Protein AF-A0A544QSZ2-F1 (afdb_monomer_lite)

Radius of gyration: 23.82 Å; chains: 1; bounding box: 54×51×73 Å

Secondary structure (DSSP, 8-state):
--------PPP-----TTSPEEEEE-TTS-EEEEEEHHHHHHHT-EEEEEEEEEEEEETTEEEEEEEEEPTTSSSTT-EEESEEEE-BTT--HHHHHHHHIIIII-S---GGGEEEEEEEEEEEEETTEEEEEEEEEEEE---TT------SSEEEEEEEEHHHHHHHHTTSSSEEEEEEEEE-TT----S--TT-EEEEEGGGBPP--HHHHHHHHT--HHHHHHHHHHHHHHHHHHTTS---EEEEEETTEEEEEEE--HHHHT-TT--HHHHHHHHHHHHHTSS--TT-EEEEEEPPPHHHHHHHHHHT--EEEEEE---SSHHHHHHHHHHHHHHHHHT-EEEE-TTHHHHHHHHHHHHHHHT-

Organism: NCBI:txid2743610

Sequence (368 aa):
MSIENIDKSAYIDTSDTDDEILDVYNSDGEKTGVCTRGEIHRNGYYHKVVHCWFENTHEDKKYYYFQQRAMYKSYPGQYGVMVGGHIDSGEEEYTALIREISEEAGITASDEKIDFIGQIVENIVEDTFIDNEICRVYRYTPDFDEKFNPNKEVARIVRIEEKEYKKCIFGVSETAVGEVISVSNQDHMETKAPGDKIEIRKDDFCEYDLKYIKFVTGMDDDEFFMWEALAEAKKAYDKEETPIGAVIVKDGEIIGRGHNLTEFFQDSTAHSEILAIKDAGNTLGGWRLFGCTLYVTMEPCIMCCGAIVNSRIRNIVIGAKRVKNAKIEKQSDFKKEFFTDSKVEYKYGVLEEECAGILTDFFGRLRK

pLDDT: mean 91.18, std 12.55, range [25.94, 98.94]

InterPro domains:
  IPR000086 NUDIX hydrolase domain [PF00293] (47-156)
  IPR000086 NUDIX hydrolase domain [PS51462] (45-185)
  IPR002125 Cytidine and deoxycytidylate deaminase domain [PF00383] (219-319)
  IPR002125 Cytidine and deoxycytidylate deaminase domain [PS51747] (220-351)
  IPR015797 NUDIX hydrolase-like domain superfamily [SSF55811] (20-167)
  IPR016193 Cytidine deaminase-like [SSF53927] (219-367)
  IPR020084 NUDIX hydrolase, conserved site [PS00893] (85-106)
  IPR028883 tRNA-specific adenosine deaminase [MF_00972] (226-367)

Foldseek 3Di:
DDPPDPPDQDDDDCPPPPFFKFFFADPVRHTRGIYGPVVCFQVVTETEKEFEWEWEADPNFIKTKWFQFDQPDPLHRATEGQFMGGAGDVHDRVNRVQVRCCAAFVDRADPVQKDFLAWDWDWDDDDRTTDTYGYRYMYGYDDPLDQTAYHNGGQFMKMFTPVQVLCQLLVLDQWTKIFTQDGHPNHPPDPDHGGDIDIAGNVSHDDDDVVVVCSRVVPDLLLSQLSNQSSLLSVCLVVLHQRKWKFKDAPSDTQFIATACCVVVVNPQRHRLSRRLVSSCVSVVHLAPPRMEMEMLEDDAPSSLVSCLVSNAAEYEYAAYDDDDPVSVVRVVVSVVSSVVSNHHYHYHRNNVSSVVSSCVSVVVVVD

Structure (mmCIF, N/CA/C/O backbone):
data_AF-A0A544QSZ2-F1
#
_entry.id   AF-A0A544QSZ2-F1
#
loop_
_atom_site.group_PDB
_atom_site.id
_atom_site.type_symbol
_atom_site.label_atom_id
_atom_site.label_alt_id
_atom_site.label_comp_id
_atom_site.label_asym_id
_atom_site.label_entity_id
_atom_site.label_seq_id
_atom_site.pdbx_PDB_ins_code
_atom_site.Cartn_x
_atom_site.Cartn_y
_atom_site.Cartn_z
_atom_site.occupancy
_atom_site.B_iso_or_equiv
_atom_site.auth_seq_id
_atom_site.auth_comp_id
_atom_site.auth_asym_id
_atom_site.auth_atom_id
_atom_site.pdbx_PDB_model_num
ATOM 1 N N . MET A 1 1 ? -17.509 -14.505 -12.577 1.00 30.45 1 MET A N 1
ATOM 2 C CA . MET A 1 1 ? -17.597 -15.613 -13.551 1.00 30.45 1 MET A CA 1
ATOM 3 C C . MET A 1 1 ? -16.234 -16.263 -13.561 1.00 30.45 1 MET A C 1
ATOM 5 O O . MET A 1 1 ? -15.255 -15.541 -13.668 1.00 30.45 1 MET A O 1
ATOM 9 N N . SER A 1 2 ? -16.168 -17.564 -13.308 1.00 25.94 2 SER A N 1
ATOM 10 C CA . SER A 1 2 ? -14.924 -18.331 -13.305 1.00 25.94 2 SER A CA 1
ATOM 11 C C . SER A 1 2 ? -14.292 -18.276 -14.693 1.00 25.94 2 SER A C 1
ATOM 13 O O . SER A 1 2 ? -14.937 -18.659 -15.668 1.00 25.94 2 SER A O 1
ATOM 15 N N . ILE A 1 3 ? -13.060 -17.774 -14.772 1.00 31.92 3 ILE A N 1
ATOM 16 C CA . ILE A 1 3 ? -12.219 -17.861 -15.965 1.00 31.92 3 ILE A CA 1
ATOM 17 C C . ILE A 1 3 ? -11.799 -19.331 -16.058 1.00 31.92 3 ILE A C 1
ATOM 19 O O . ILE A 1 3 ? -10.810 -19.755 -15.471 1.00 31.92 3 ILE A O 1
ATOM 23 N N . GLU A 1 4 ? -12.647 -20.151 -16.677 1.00 35.28 4 GLU A N 1
ATOM 24 C CA . GLU A 1 4 ? -12.287 -21.516 -17.041 1.00 35.28 4 GLU A CA 1
ATOM 25 C C . GLU A 1 4 ? -11.195 -21.458 -18.112 1.00 35.28 4 GLU A C 1
ATOM 27 O O . GLU A 1 4 ? -11.409 -20.907 -19.190 1.00 35.28 4 GLU A O 1
ATOM 32 N N . ASN A 1 5 ? -10.034 -22.021 -17.762 1.00 38.78 5 ASN A N 1
ATOM 33 C CA . ASN A 1 5 ? -8.988 -22.583 -18.616 1.00 38.78 5 ASN A CA 1
ATOM 34 C C . ASN A 1 5 ? -9.286 -22.526 -20.122 1.00 38.78 5 ASN A C 1
ATOM 36 O O . ASN A 1 5 ? -9.803 -23.485 -20.700 1.00 38.78 5 ASN A O 1
ATOM 40 N N . ILE A 1 6 ? -8.888 -21.436 -20.775 1.00 39.31 6 ILE A N 1
ATOM 41 C CA . ILE A 1 6 ? -8.609 -21.488 -22.206 1.00 39.31 6 ILE A CA 1
ATOM 42 C C . ILE A 1 6 ? -7.102 -21.668 -22.327 1.00 39.31 6 ILE A C 1
ATOM 44 O O . ILE A 1 6 ? -6.349 -20.698 -22.320 1.00 39.31 6 ILE A O 1
ATOM 48 N N . ASP A 1 7 ? -6.680 -22.927 -22.419 1.00 43.25 7 ASP A N 1
ATOM 49 C CA . ASP A 1 7 ? -5.348 -23.305 -22.884 1.00 43.25 7 ASP A CA 1
ATOM 50 C C . ASP A 1 7 ? -5.252 -22.914 -24.367 1.00 43.25 7 ASP A C 1
ATOM 52 O O . ASP A 1 7 ? -5.581 -23.680 -25.278 1.00 43.25 7 ASP A O 1
ATOM 56 N N . LYS A 1 8 ? -4.967 -21.631 -24.617 1.00 49.62 8 LYS A N 1
ATOM 57 C CA . LYS A 1 8 ? -4.772 -21.114 -25.965 1.00 49.62 8 LYS A CA 1
ATOM 58 C C . LYS A 1 8 ? -3.338 -21.447 -26.367 1.00 49.62 8 LYS A C 1
ATOM 60 O O . LYS A 1 8 ? -2.416 -20.712 -26.030 1.00 49.62 8 LYS A O 1
ATOM 65 N N . SER A 1 9 ? -3.146 -22.529 -27.113 1.00 47.41 9 SER A N 1
ATOM 66 C CA . SER A 1 9 ? -1.872 -22.769 -27.794 1.00 47.41 9 SER A CA 1
ATOM 67 C C . SER A 1 9 ? -1.561 -21.576 -28.708 1.00 47.41 9 SER A C 1
ATOM 69 O O . SER A 1 9 ? -2.348 -21.294 -29.618 1.00 47.41 9 SER A O 1
ATOM 71 N N . ALA A 1 10 ? -0.457 -20.870 -28.461 1.00 49.34 10 ALA A N 1
ATOM 72 C CA . ALA A 1 10 ? -0.045 -19.741 -29.286 1.00 49.34 10 ALA A CA 1
ATOM 73 C C . ALA A 1 10 ? 0.347 -20.219 -30.694 1.00 49.34 10 ALA A C 1
ATOM 75 O O . ALA A 1 10 ? 1.054 -21.215 -30.864 1.00 49.34 10 ALA A O 1
ATOM 76 N N . TYR A 1 11 ? -0.159 -19.522 -31.706 1.00 52.97 11 TYR A N 1
ATOM 77 C CA . TYR A 1 11 ? 0.201 -19.719 -33.105 1.00 52.97 11 TYR A CA 1
ATOM 78 C C . TYR A 1 11 ? 1.489 -18.938 -33.400 1.00 52.97 11 TYR A C 1
ATOM 80 O O . TYR A 1 11 ? 1.663 -17.838 -32.891 1.00 52.97 11 TYR A O 1
ATOM 88 N N . ILE A 1 12 ? 2.387 -19.503 -34.211 1.00 54.25 12 ILE A N 1
ATOM 89 C CA . ILE A 1 12 ? 3.608 -18.816 -34.651 1.00 54.25 12 ILE A CA 1
ATOM 90 C C . ILE A 1 12 ? 3.211 -17.852 -35.773 1.00 54.25 12 ILE A C 1
ATOM 92 O O . ILE A 1 12 ? 3.151 -18.254 -36.938 1.00 54.25 12 ILE A O 1
ATOM 96 N N . ASP A 1 13 ? 2.923 -16.601 -35.431 1.00 53.75 13 ASP A N 1
ATOM 97 C CA . ASP A 1 13 ? 2.866 -15.501 -36.391 1.00 53.75 13 ASP A CA 1
ATOM 98 C C . ASP A 1 13 ? 4.028 -14.542 -36.103 1.00 53.75 13 ASP A C 1
ATOM 100 O O . ASP A 1 13 ? 4.235 -14.083 -34.984 1.00 53.75 13 ASP A O 1
ATOM 104 N N . THR A 1 14 ? 4.852 -14.315 -37.121 1.00 56.75 14 THR A N 1
ATOM 105 C CA . THR A 1 14 ? 6.006 -13.403 -37.097 1.00 56.75 14 THR A CA 1
ATOM 106 C C . THR A 1 14 ? 5.942 -12.466 -38.305 1.00 56.75 14 THR A C 1
ATOM 108 O O . THR A 1 14 ? 6.971 -12.121 -38.889 1.00 56.75 14 THR A O 1
ATOM 111 N N . SER A 1 15 ? 4.731 -12.185 -38.799 1.00 50.38 15 SER A N 1
ATOM 112 C CA . SER A 1 15 ? 4.520 -11.479 -40.067 1.00 50.38 15 SER A CA 1
ATOM 113 C C . SER A 1 15 ? 4.784 -9.973 -39.999 1.00 50.38 15 SER A C 1
ATOM 115 O O . SER A 1 15 ? 4.971 -9.367 -41.056 1.00 50.38 15 SER A O 1
ATOM 117 N N . ASP A 1 16 ? 4.877 -9.397 -38.796 1.00 53.03 16 ASP A N 1
ATOM 118 C CA . ASP A 1 16 ? 5.308 -8.017 -38.563 1.00 53.03 16 ASP A CA 1
ATOM 119 C C . ASP A 1 16 ? 6.763 -8.008 -38.063 1.00 53.03 16 ASP A C 1
ATOM 121 O O . ASP A 1 16 ? 7.065 -8.502 -36.980 1.00 53.03 16 ASP A O 1
ATOM 125 N N . THR A 1 17 ? 7.699 -7.540 -38.894 1.00 52.62 17 THR A N 1
ATOM 126 C CA . THR A 1 17 ? 9.149 -7.715 -38.663 1.00 52.62 17 THR A CA 1
ATOM 127 C C . THR A 1 17 ? 9.779 -6.663 -37.749 1.00 52.62 17 THR A C 1
ATOM 129 O O . THR A 1 17 ? 10.964 -6.784 -37.447 1.00 52.62 17 THR A O 1
ATOM 132 N N . ASP A 1 18 ? 9.009 -5.648 -37.344 1.00 59.44 18 ASP A N 1
ATOM 133 C CA . ASP A 1 18 ? 9.458 -4.543 -36.483 1.00 59.44 18 ASP A CA 1
ATOM 134 C C . ASP A 1 18 ? 8.863 -4.610 -35.056 1.00 59.44 18 ASP A C 1
ATOM 136 O O . ASP A 1 18 ? 9.142 -3.724 -34.249 1.00 59.44 18 ASP A O 1
ATOM 140 N N . ASP A 1 19 ? 8.054 -5.633 -34.737 1.00 75.31 19 ASP A N 1
ATOM 141 C CA . ASP A 1 19 ? 7.472 -5.840 -33.400 1.00 75.31 19 ASP A CA 1
ATOM 142 C C . ASP A 1 19 ? 8.299 -6.841 -32.573 1.00 75.31 19 ASP A C 1
ATOM 144 O O . ASP A 1 19 ? 8.909 -7.771 -33.111 1.00 75.31 19 ASP A O 1
ATOM 148 N N . GLU A 1 20 ? 8.318 -6.651 -31.254 1.00 84.06 20 GLU A N 1
ATOM 149 C CA . GLU A 1 20 ? 9.025 -7.526 -30.310 1.00 84.06 20 GLU A CA 1
ATOM 150 C C . GLU A 1 20 ? 8.458 -8.954 -30.390 1.00 84.06 20 GLU A C 1
ATOM 152 O O . GLU A 1 20 ? 7.239 -9.156 -30.385 1.00 84.06 20 GLU A O 1
ATOM 157 N N . ILE A 1 21 ? 9.334 -9.961 -30.450 1.00 91.50 21 ILE A N 1
ATOM 158 C CA . ILE A 1 21 ? 8.935 -11.375 -30.425 1.00 91.50 21 ILE A CA 1
ATOM 159 C C . ILE A 1 21 ? 9.161 -11.900 -29.014 1.00 91.50 21 ILE A C 1
ATOM 161 O O . ILE A 1 21 ? 10.303 -11.987 -28.566 1.00 91.50 21 ILE A O 1
ATOM 165 N N . LEU A 1 22 ? 8.089 -12.315 -28.345 1.00 92.81 22 LEU A N 1
ATOM 166 C CA . LEU A 1 22 ? 8.127 -12.726 -26.944 1.00 92.81 22 LEU A CA 1
ATOM 167 C C . LEU A 1 22 ? 7.741 -14.198 -26.780 1.00 92.81 22 LEU A C 1
ATOM 169 O O . LEU A 1 22 ? 6.997 -14.777 -27.580 1.00 92.81 22 LEU A O 1
ATOM 173 N N . ASP A 1 23 ? 8.227 -14.796 -25.696 1.00 93.62 23 ASP A N 1
ATOM 174 C CA . ASP A 1 23 ? 7.827 -16.135 -25.276 1.00 93.62 23 ASP A CA 1
ATOM 175 C C . ASP A 1 23 ? 6.417 -16.126 -24.671 1.00 93.62 23 ASP A C 1
ATOM 177 O O . ASP A 1 23 ? 6.091 -15.288 -23.829 1.00 93.62 23 ASP A O 1
ATOM 181 N N . VAL A 1 24 ? 5.602 -17.111 -25.058 1.00 93.25 24 VAL A N 1
ATOM 182 C CA . VAL A 1 24 ? 4.259 -17.328 -24.506 1.00 93.25 24 VAL A CA 1
ATOM 183 C C . VAL A 1 24 ? 4.273 -18.481 -23.513 1.00 93.25 24 VAL A C 1
ATOM 185 O O . VAL A 1 24 ? 4.894 -19.519 -23.759 1.00 93.25 24 VAL A O 1
ATOM 188 N N . TYR A 1 25 ? 3.549 -18.307 -22.411 1.00 91.75 25 TYR A N 1
ATOM 189 C CA . TYR A 1 25 ? 3.464 -19.239 -21.296 1.00 91.75 25 TYR A CA 1
ATOM 190 C C . TYR A 1 25 ? 2.020 -19.698 -21.052 1.00 91.75 25 TYR A C 1
ATOM 192 O O . TYR A 1 25 ? 1.057 -19.053 -21.473 1.00 91.75 25 TYR A O 1
ATOM 200 N N . ASN A 1 26 ? 1.856 -20.832 -20.374 1.00 85.12 26 ASN A N 1
ATOM 201 C CA . ASN A 1 26 ? 0.577 -21.237 -19.786 1.00 85.12 26 ASN A CA 1
ATOM 202 C C . ASN A 1 26 ? 0.456 -20.753 -18.327 1.00 85.12 26 ASN A C 1
ATOM 204 O O . ASN A 1 26 ? 1.377 -20.155 -17.768 1.00 85.12 26 ASN A O 1
ATOM 208 N N . SER A 1 27 ? -0.681 -21.047 -17.692 1.00 77.25 27 SER A N 1
ATOM 209 C CA . SER A 1 27 ? -0.944 -20.714 -16.284 1.00 77.25 27 SER A CA 1
ATOM 210 C C . SER A 1 27 ? -0.000 -21.398 -15.289 1.00 77.25 27 SER A C 1
ATOM 212 O O . SER A 1 27 ? 0.139 -20.923 -14.165 1.00 77.25 27 SER A O 1
ATOM 214 N N . ASP A 1 28 ? 0.646 -22.494 -15.693 1.00 79.44 28 ASP A N 1
ATOM 215 C CA . ASP A 1 28 ? 1.625 -23.223 -14.880 1.00 79.44 28 ASP A CA 1
ATOM 216 C C . ASP A 1 28 ? 3.052 -22.654 -15.038 1.00 79.44 28 ASP A C 1
ATOM 218 O O . ASP A 1 28 ? 3.991 -23.116 -14.387 1.00 79.44 28 ASP A O 1
ATOM 222 N N . GLY A 1 29 ? 3.225 -21.616 -15.869 1.00 80.62 29 GLY A N 1
ATOM 223 C CA . GLY A 1 29 ? 4.506 -20.956 -16.126 1.00 80.62 29 GLY A CA 1
ATOM 224 C C . GLY A 1 29 ? 5.408 -21.701 -17.113 1.00 80.62 29 GLY A C 1
ATOM 225 O O . GLY A 1 29 ? 6.595 -21.388 -17.217 1.00 80.62 29 GLY A O 1
ATOM 226 N N . GLU A 1 30 ? 4.872 -22.677 -17.844 1.00 87.56 30 GLU A N 1
ATOM 227 C CA . GLU A 1 30 ? 5.598 -23.419 -18.872 1.00 87.56 30 GLU A CA 1
ATOM 228 C C . GLU A 1 30 ? 5.488 -22.709 -20.222 1.00 87.56 30 GLU A C 1
ATOM 230 O O . GLU A 1 30 ? 4.412 -22.256 -20.614 1.00 87.56 30 GLU A O 1
ATOM 235 N N . LYS A 1 31 ? 6.602 -22.629 -20.957 1.00 91.25 31 LYS A N 1
ATOM 236 C CA . LYS A 1 31 ? 6.627 -22.040 -22.299 1.00 91.25 31 LYS A CA 1
ATOM 237 C C . LYS A 1 31 ? 5.829 -22.909 -23.275 1.00 91.25 31 LYS A C 1
ATOM 239 O O . LYS A 1 31 ? 6.143 -24.086 -23.454 1.00 91.25 31 LYS A O 1
ATOM 244 N N . THR A 1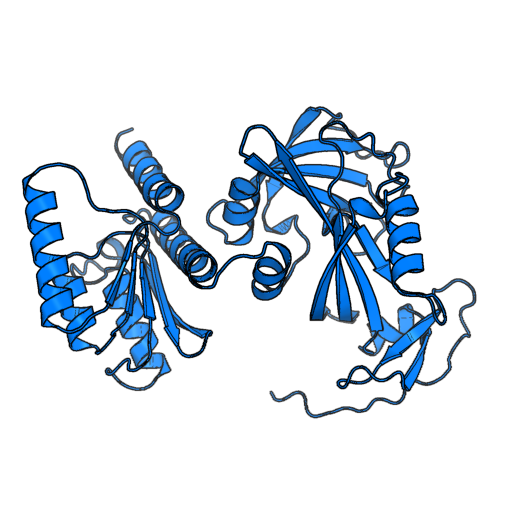 32 ? 4.853 -22.315 -23.953 1.00 92.19 32 THR A N 1
ATOM 245 C CA . THR A 1 32 ? 3.977 -22.983 -24.930 1.00 92.19 32 THR A CA 1
ATOM 246 C C . THR A 1 32 ? 4.201 -22.521 -26.367 1.00 92.19 32 THR A C 1
ATOM 248 O O . THR A 1 32 ? 3.805 -23.226 -27.295 1.00 92.19 32 THR A O 1
ATOM 251 N N . GLY A 1 33 ? 4.863 -21.380 -26.580 1.00 91.81 33 GLY A N 1
ATOM 252 C CA . GLY A 1 33 ? 5.125 -20.856 -27.919 1.00 91.81 33 GLY A CA 1
ATOM 253 C C . GLY A 1 33 ? 5.872 -19.525 -27.921 1.00 91.81 33 GLY A C 1
ATOM 254 O O . GLY A 1 33 ? 6.495 -19.153 -26.927 1.00 91.81 33 GLY A O 1
ATOM 255 N N . VAL A 1 34 ? 5.808 -18.836 -29.060 1.00 92.56 34 VAL A N 1
ATOM 256 C CA . VAL A 1 34 ? 6.319 -17.474 -29.278 1.00 92.56 34 VAL A CA 1
ATOM 257 C C . VAL A 1 34 ? 5.327 -16.714 -30.155 1.00 92.56 34 VAL A C 1
ATOM 259 O O . VAL A 1 34 ? 4.672 -17.335 -30.995 1.00 92.56 34 VAL A O 1
ATOM 262 N N . CYS A 1 35 ? 5.205 -15.405 -29.963 1.00 89.31 35 CYS A N 1
ATOM 263 C CA . CYS A 1 35 ? 4.282 -14.550 -30.713 1.00 89.31 35 CYS A CA 1
ATOM 264 C C . CYS A 1 35 ? 4.808 -13.108 -30.734 1.00 89.31 35 CYS A C 1
ATOM 266 O O . CYS A 1 35 ? 5.655 -12.751 -29.911 1.00 89.31 35 CYS A O 1
ATOM 268 N N . THR A 1 36 ? 4.287 -12.271 -31.630 1.00 91.31 36 THR A N 1
ATOM 269 C CA . THR A 1 36 ? 4.529 -10.823 -31.547 1.00 91.31 36 THR A CA 1
ATOM 270 C C . THR A 1 36 ? 3.867 -10.231 -30.298 1.00 91.31 36 THR A C 1
ATOM 272 O O . THR A 1 36 ? 2.809 -10.698 -29.853 1.00 91.31 36 THR A O 1
ATOM 275 N N . ARG A 1 37 ? 4.460 -9.180 -29.727 1.00 88.94 37 ARG A N 1
ATOM 276 C CA . ARG A 1 37 ? 3.896 -8.443 -28.588 1.00 88.94 37 ARG A CA 1
ATOM 277 C C . ARG A 1 37 ? 2.465 -7.976 -28.868 1.00 88.94 37 ARG A C 1
ATOM 279 O O . ARG A 1 37 ? 1.576 -8.170 -28.036 1.00 88.94 37 ARG A O 1
ATOM 286 N N . GLY A 1 38 ? 2.206 -7.420 -30.052 1.00 87.56 38 GLY A N 1
ATOM 287 C CA . GLY A 1 38 ? 0.872 -6.963 -30.436 1.00 87.56 38 GLY A CA 1
ATOM 288 C C . GLY A 1 38 ? -0.188 -8.072 -30.424 1.00 87.56 38 GLY A C 1
ATOM 289 O O . GLY A 1 38 ? -1.355 -7.818 -30.111 1.00 87.56 38 GLY A O 1
ATOM 290 N N . GLU A 1 39 ? 0.183 -9.312 -30.740 1.00 88.62 39 GLU A N 1
ATOM 291 C CA . GLU A 1 39 ? -0.723 -10.462 -30.671 1.00 88.62 39 GLU A CA 1
ATOM 292 C C . GLU A 1 39 ? -0.909 -10.997 -29.258 1.00 88.62 39 GLU A C 1
ATOM 294 O O . GLU A 1 39 ? -2.019 -11.426 -28.925 1.00 88.62 39 GLU A O 1
ATOM 299 N N . ILE A 1 40 ? 0.135 -10.952 -28.429 1.00 89.88 40 ILE A N 1
ATOM 300 C CA . ILE A 1 40 ? 0.066 -11.318 -27.012 1.00 89.88 40 ILE A CA 1
ATOM 301 C C . ILE A 1 40 ? -0.976 -10.467 -26.307 1.00 89.88 40 ILE A C 1
ATOM 303 O O . ILE A 1 40 ? -1.919 -11.019 -25.737 1.00 89.88 40 ILE A O 1
ATOM 307 N N . HIS A 1 41 ? -0.875 -9.143 -26.437 1.00 88.62 41 HIS A N 1
ATOM 308 C CA . HIS A 1 41 ? -1.798 -8.218 -25.782 1.00 88.62 41 HIS A CA 1
ATOM 309 C C . HIS A 1 41 ? -3.211 -8.268 -26.371 1.00 88.62 41 HIS A C 1
ATOM 311 O O . HIS A 1 41 ? -4.196 -8.110 -25.653 1.00 88.62 41 HIS A O 1
ATOM 317 N N . ARG A 1 42 ? -3.351 -8.562 -27.669 1.00 88.62 42 ARG A N 1
ATOM 318 C CA . ARG A 1 42 ? -4.668 -8.731 -28.311 1.00 88.62 42 ARG A CA 1
ATOM 319 C C . ARG A 1 42 ? -5.388 -10.003 -27.861 1.00 88.62 42 ARG A C 1
ATOM 321 O O . ARG A 1 42 ? -6.616 -10.025 -27.784 1.00 88.62 42 ARG A O 1
ATOM 328 N N . ASN A 1 43 ? -4.644 -11.083 -27.628 1.00 88.25 43 ASN A N 1
ATOM 329 C CA . ASN A 1 43 ? -5.210 -12.391 -27.296 1.00 88.25 43 ASN A CA 1
ATOM 330 C C . ASN A 1 43 ? -5.173 -12.715 -25.797 1.00 88.25 43 ASN A C 1
ATOM 332 O O . ASN A 1 43 ? -5.816 -13.692 -25.387 1.00 88.25 43 ASN A O 1
ATOM 336 N N . GLY A 1 44 ? -4.463 -11.917 -25.000 1.00 88.75 44 GLY A N 1
ATOM 337 C CA . GLY A 1 44 ? -4.253 -12.133 -23.573 1.00 88.75 44 GLY A CA 1
ATOM 338 C C . GLY A 1 44 ? -3.387 -13.353 -23.293 1.00 88.75 44 GLY A C 1
ATOM 339 O O . GLY A 1 44 ? -3.743 -14.185 -22.458 1.00 88.75 44 GLY A O 1
ATOM 340 N N . TYR A 1 45 ? -2.301 -13.526 -24.040 1.00 91.44 45 TYR A N 1
ATOM 341 C CA . TYR A 1 45 ? -1.351 -14.599 -23.765 1.00 91.44 45 TYR A CA 1
ATOM 342 C C . TYR A 1 45 ? -0.472 -14.249 -22.565 1.00 91.44 45 TYR A C 1
ATOM 344 O O . TYR A 1 45 ? -0.058 -13.102 -22.409 1.00 91.44 45 TYR A O 1
ATOM 352 N N . TYR A 1 46 ? -0.183 -15.241 -21.719 1.00 92.81 46 TYR A N 1
ATOM 353 C CA . TYR A 1 46 ? 0.771 -15.035 -20.637 1.00 92.81 46 TYR A CA 1
ATOM 354 C C . TYR A 1 46 ? 2.165 -14.855 -21.218 1.00 92.81 46 TYR A C 1
ATOM 356 O O . TYR A 1 46 ? 2.609 -15.659 -22.039 1.00 92.81 46 TYR A O 1
ATOM 364 N N . HIS A 1 47 ? 2.856 -13.823 -20.765 1.00 93.44 47 HIS A N 1
ATOM 365 C CA . HIS A 1 47 ? 4.215 -13.504 -21.177 1.00 93.44 47 HIS A CA 1
ATOM 366 C C . HIS A 1 47 ? 5.002 -12.986 -19.973 1.00 93.44 47 HIS A C 1
ATOM 368 O O . HIS A 1 47 ? 4.420 -12.587 -18.964 1.00 93.44 47 HIS A O 1
ATOM 374 N N . LYS A 1 48 ? 6.333 -13.071 -20.030 1.00 94.06 48 LYS A N 1
ATOM 375 C CA . LYS A 1 48 ? 7.190 -12.625 -18.927 1.00 94.06 48 LYS A CA 1
ATOM 376 C C . LYS A 1 48 ? 7.691 -11.211 -19.160 1.00 94.06 48 LYS A C 1
ATOM 378 O O . LYS A 1 48 ? 8.100 -10.864 -20.266 1.00 94.06 48 LYS A O 1
ATOM 383 N N . VAL A 1 49 ? 7.751 -10.468 -18.065 1.00 94.56 49 VAL A N 1
ATOM 384 C CA . VAL A 1 49 ? 8.332 -9.127 -18.002 1.00 94.56 49 VAL A CA 1
ATOM 385 C C . VAL A 1 49 ? 9.279 -9.030 -16.815 1.00 94.56 49 VAL A C 1
ATOM 387 O O . VAL A 1 49 ? 9.159 -9.788 -15.845 1.00 94.56 49 VAL A O 1
ATOM 390 N N . VAL A 1 50 ? 10.217 -8.094 -16.877 1.00 96.81 50 VAL A N 1
ATOM 391 C CA . VAL A 1 50 ? 11.051 -7.698 -15.741 1.00 96.81 50 VAL A CA 1
ATOM 392 C C . VAL A 1 50 ? 10.547 -6.375 -15.189 1.00 96.81 50 VAL A C 1
ATOM 394 O O . VAL A 1 50 ? 10.427 -5.401 -15.921 1.00 96.81 50 VAL A O 1
ATOM 397 N N . HIS A 1 51 ? 10.282 -6.329 -13.886 1.00 97.00 51 HIS A N 1
ATOM 398 C CA . HIS A 1 51 ? 9.995 -5.091 -13.160 1.00 97.00 51 HIS A CA 1
ATOM 399 C C . HIS A 1 51 ? 11.131 -4.833 -12.178 1.00 97.00 51 HIS A C 1
ATOM 401 O O . HIS A 1 51 ? 11.382 -5.670 -11.313 1.00 97.00 51 HIS A O 1
ATOM 407 N N . CYS A 1 52 ? 11.795 -3.681 -12.259 1.00 97.94 52 CYS A N 1
ATOM 408 C CA . CYS A 1 52 ? 12.822 -3.292 -11.295 1.00 97.94 52 CYS A CA 1
ATOM 409 C C . CYS A 1 52 ? 12.395 -2.047 -10.518 1.00 97.94 52 CYS A C 1
ATOM 411 O O . CYS A 1 52 ? 12.344 -0.934 -11.048 1.00 97.94 52 CYS A O 1
ATOM 413 N N . TRP A 1 53 ? 12.101 -2.240 -9.234 1.00 97.81 53 TRP A N 1
ATOM 414 C CA . TRP A 1 53 ? 11.791 -1.159 -8.307 1.00 97.81 53 TRP A CA 1
ATOM 415 C C . TRP A 1 53 ? 13.070 -0.533 -7.782 1.00 97.81 53 TRP A C 1
ATOM 417 O O . TRP A 1 53 ? 13.927 -1.212 -7.221 1.00 97.81 53 TRP A O 1
ATOM 427 N N . PHE A 1 54 ? 13.195 0.778 -7.940 1.00 98.12 54 PHE A N 1
ATOM 428 C CA . PHE A 1 54 ? 14.342 1.502 -7.416 1.00 98.12 54 PHE A CA 1
ATOM 429 C C . PHE A 1 54 ? 13.961 2.071 -6.055 1.00 98.12 54 PHE A C 1
ATOM 431 O O . PHE A 1 54 ? 12.960 2.785 -5.932 1.00 98.12 54 PHE A O 1
ATOM 438 N N . GLU A 1 55 ? 14.759 1.770 -5.035 1.00 97.44 55 GLU A N 1
ATOM 439 C CA . GLU A 1 55 ? 14.567 2.311 -3.693 1.00 97.44 55 GLU A CA 1
ATOM 440 C C . GLU A 1 55 ? 15.888 2.717 -3.052 1.00 97.44 55 GLU A C 1
ATOM 442 O O . GLU A 1 55 ? 16.936 2.136 -3.309 1.00 97.44 55 GLU A O 1
ATOM 447 N N . ASN A 1 56 ? 15.847 3.730 -2.198 1.00 97.00 56 ASN A N 1
ATOM 448 C CA . ASN A 1 56 ? 17.009 4.138 -1.420 1.00 97.00 56 ASN A CA 1
ATOM 449 C C . ASN A 1 56 ? 16.560 4.654 -0.050 1.00 97.00 56 ASN A C 1
ATOM 451 O O . ASN A 1 56 ? 15.484 5.245 0.072 1.00 97.00 56 ASN A O 1
ATOM 455 N N . THR A 1 57 ? 17.397 4.454 0.968 1.00 97.19 57 THR A N 1
ATOM 456 C CA . THR A 1 57 ? 17.208 5.054 2.292 1.00 97.19 57 THR A CA 1
ATOM 457 C C . THR A 1 57 ? 18.226 6.164 2.510 1.00 97.19 57 THR A C 1
ATOM 459 O O . THR A 1 57 ? 19.434 5.926 2.481 1.00 97.19 57 THR A O 1
ATOM 462 N N . HIS A 1 58 ? 17.735 7.365 2.799 1.00 96.50 58 HIS A N 1
ATOM 463 C CA . HIS A 1 58 ? 18.552 8.544 3.060 1.00 96.50 58 HIS A CA 1
ATOM 464 C C . HIS A 1 58 ? 17.974 9.339 4.227 1.00 96.50 58 HIS A C 1
ATOM 466 O O . HIS A 1 58 ? 16.773 9.596 4.256 1.00 96.50 58 HIS A O 1
ATOM 472 N N . GLU A 1 59 ? 18.824 9.715 5.188 1.00 94.81 59 GLU A N 1
ATOM 473 C CA . GLU A 1 59 ? 18.416 10.435 6.409 1.00 94.81 59 GLU A CA 1
ATOM 474 C C . GLU A 1 59 ? 17.216 9.774 7.122 1.00 94.81 59 GLU A C 1
ATOM 476 O O . GLU A 1 59 ? 16.226 10.427 7.444 1.00 94.81 59 GLU A O 1
ATOM 481 N N . ASP A 1 60 ? 17.293 8.452 7.322 1.00 94.25 60 ASP A N 1
ATOM 482 C CA . ASP A 1 60 ? 16.258 7.615 7.960 1.00 94.25 60 ASP A CA 1
ATOM 483 C C . ASP A 1 60 ? 14.896 7.587 7.239 1.00 94.25 60 ASP A C 1
ATOM 485 O O . ASP A 1 60 ? 13.898 7.117 7.789 1.00 94.25 60 ASP A O 1
ATOM 489 N N . LYS A 1 61 ? 14.844 8.043 5.982 1.00 96.06 61 LYS A N 1
ATOM 490 C CA . LYS A 1 61 ? 13.652 7.996 5.131 1.00 96.06 61 LYS A CA 1
ATOM 491 C C . LYS A 1 61 ? 13.864 7.084 3.939 1.00 96.06 61 LYS A C 1
ATOM 493 O O . LYS A 1 61 ? 14.888 7.168 3.263 1.00 96.06 61 LYS A O 1
ATOM 498 N N . LYS A 1 62 ? 12.863 6.253 3.658 1.00 97.19 62 LYS A N 1
ATOM 499 C CA . LYS A 1 62 ? 12.826 5.403 2.470 1.00 97.19 62 LYS A CA 1
ATOM 500 C C . LYS A 1 62 ? 12.170 6.145 1.308 1.00 97.19 62 LYS A C 1
ATOM 502 O O . LYS A 1 62 ? 11.139 6.797 1.484 1.00 97.19 62 LYS A O 1
ATOM 507 N N . TYR A 1 63 ? 12.749 6.012 0.123 1.00 98.12 63 TYR A N 1
ATOM 508 C CA . TYR A 1 63 ? 12.255 6.610 -1.108 1.00 98.12 63 TYR A CA 1
ATOM 509 C C . TYR A 1 63 ? 12.087 5.555 -2.194 1.00 98.12 63 TYR A C 1
ATOM 511 O O . TYR A 1 63 ? 12.920 4.659 -2.311 1.00 98.12 63 TYR A O 1
ATOM 519 N N . TYR A 1 64 ? 11.054 5.724 -3.015 1.00 98.19 64 TYR A N 1
ATOM 520 C CA . TYR A 1 64 ? 10.850 4.987 -4.259 1.00 98.19 64 TYR A CA 1
ATOM 521 C C . TYR A 1 64 ? 11.043 5.918 -5.451 1.00 98.19 64 TYR A C 1
ATOM 523 O O . TYR A 1 64 ? 10.720 7.109 -5.376 1.00 98.19 64 TYR A O 1
ATOM 531 N N . TYR A 1 65 ? 11.563 5.374 -6.546 1.00 98.44 65 TYR A N 1
ATOM 532 C CA . TYR A 1 65 ? 11.697 6.093 -7.806 1.00 98.44 65 TYR A CA 1
ATOM 533 C C . TYR A 1 65 ? 10.662 5.579 -8.801 1.00 98.44 65 TYR A C 1
ATOM 535 O O . TYR A 1 65 ? 10.376 4.384 -8.854 1.00 98.44 65 TYR A O 1
ATOM 543 N N . PHE A 1 66 ? 10.120 6.496 -9.592 1.00 98.00 66 PHE A N 1
ATOM 544 C CA . PHE A 1 66 ? 9.117 6.208 -10.607 1.00 98.00 66 PHE A CA 1
ATOM 545 C C . PHE A 1 66 ? 9.514 6.892 -11.908 1.00 98.00 66 PHE A C 1
ATOM 547 O O . PHE A 1 66 ? 9.990 8.035 -11.896 1.00 98.00 66 PHE A O 1
ATOM 554 N N . GLN A 1 67 ? 9.273 6.217 -13.026 1.00 96.44 67 GLN A N 1
ATOM 555 C CA . GLN A 1 67 ? 9.344 6.845 -14.339 1.00 96.44 67 GLN A CA 1
ATOM 556 C C . GLN A 1 67 ? 7.986 7.458 -14.681 1.00 96.44 67 GLN A C 1
ATOM 558 O O . GLN A 1 67 ? 6.948 6.862 -14.407 1.00 96.44 67 GLN A O 1
ATOM 563 N N . GLN A 1 68 ? 7.987 8.629 -15.305 1.00 95.38 68 GLN A N 1
ATOM 564 C CA . GLN A 1 68 ? 6.846 9.147 -16.042 1.00 95.38 68 GLN A CA 1
ATOM 565 C C . GLN A 1 68 ? 6.972 8.697 -17.494 1.00 95.38 68 GLN A C 1
ATOM 567 O O . GLN A 1 68 ? 7.965 9.017 -18.151 1.00 95.38 68 GLN A O 1
ATOM 572 N N . ARG A 1 69 ? 5.964 7.999 -18.007 1.00 93.12 69 ARG A N 1
ATOM 573 C CA . ARG A 1 69 ? 5.959 7.478 -19.377 1.00 93.12 69 ARG A CA 1
ATOM 574 C C . ARG A 1 69 ? 5.809 8.611 -20.390 1.00 93.12 69 ARG A C 1
ATOM 576 O O . ARG A 1 69 ? 5.023 9.537 -20.179 1.00 93.12 69 ARG A O 1
ATOM 583 N N . ALA A 1 70 ? 6.528 8.533 -21.506 1.00 91.25 70 ALA A N 1
ATOM 584 C CA . ALA A 1 70 ? 6.394 9.486 -22.604 1.00 91.25 70 ALA A CA 1
ATOM 585 C C . ALA A 1 70 ? 4.982 9.461 -23.215 1.00 91.25 70 ALA A C 1
ATOM 587 O O . ALA A 1 70 ? 4.307 8.430 -23.243 1.00 91.25 70 ALA A O 1
ATOM 588 N N . MET A 1 71 ? 4.542 10.592 -23.771 1.00 89.12 71 MET A N 1
ATOM 589 C CA . MET A 1 71 ? 3.157 10.779 -24.242 1.00 89.12 71 MET A CA 1
ATOM 590 C C . MET A 1 71 ? 2.736 9.889 -25.424 1.00 89.12 71 MET A C 1
ATOM 592 O O . MET A 1 71 ? 1.553 9.829 -25.748 1.00 89.12 71 MET A O 1
ATOM 596 N N . TYR A 1 72 ? 3.683 9.235 -26.095 1.00 84.69 72 TYR A N 1
ATOM 597 C CA . TYR A 1 72 ? 3.417 8.331 -27.218 1.00 84.69 72 TYR A CA 1
ATOM 598 C C . TYR A 1 72 ? 3.444 6.844 -26.824 1.00 84.69 72 TYR A C 1
ATOM 600 O O . TYR A 1 72 ? 3.146 5.998 -27.667 1.00 84.69 72 TYR A O 1
ATOM 608 N N . LYS A 1 73 ? 3.822 6.510 -25.581 1.00 84.31 73 LYS A N 1
ATOM 609 C CA . LYS A 1 73 ? 3.783 5.135 -25.057 1.00 84.31 73 LYS A CA 1
ATOM 610 C C . LYS A 1 73 ? 2.353 4.781 -24.620 1.00 84.31 73 LYS A C 1
ATOM 612 O O . LYS A 1 73 ? 1.488 5.650 -24.500 1.00 84.31 73 LYS A O 1
ATOM 617 N N . SER A 1 74 ? 2.110 3.494 -24.357 1.00 79.94 74 SER A N 1
ATOM 618 C CA . SER A 1 74 ? 0.936 3.067 -23.582 1.00 79.94 74 SER A CA 1
ATOM 619 C C . SER A 1 74 ? 0.920 3.784 -22.231 1.00 79.94 74 SER A C 1
ATOM 621 O O . SER A 1 74 ? 1.991 4.092 -21.707 1.00 79.94 74 SER A O 1
ATOM 623 N N . TYR A 1 75 ? -0.264 4.050 -21.673 1.00 85.38 75 TYR A N 1
ATOM 624 C CA . TYR A 1 75 ? -0.415 4.802 -20.417 1.00 85.38 75 TYR A CA 1
ATOM 625 C C . TYR A 1 75 ? 0.329 6.158 -20.437 1.00 85.38 75 TYR A C 1
ATOM 627 O O . TYR A 1 75 ? 1.216 6.412 -19.616 1.00 85.38 75 TYR A O 1
ATOM 635 N N . PRO A 1 76 ? 0.033 7.027 -21.423 1.00 90.31 76 PRO A N 1
ATOM 636 C CA . PRO A 1 76 ? 0.830 8.217 -21.698 1.00 90.31 76 PRO A CA 1
ATOM 637 C C . PRO A 1 76 ? 0.820 9.191 -20.517 1.00 90.31 76 PRO A C 1
ATOM 639 O O . PRO A 1 76 ? -0.239 9.603 -20.044 1.00 90.31 76 PRO A O 1
ATOM 642 N N . GLY A 1 77 ? 2.008 9.588 -20.056 1.00 92.25 77 GLY A N 1
ATOM 643 C CA . GLY A 1 77 ? 2.177 10.536 -18.955 1.00 92.25 77 GLY A CA 1
ATOM 644 C C . GLY A 1 77 ? 1.968 9.957 -17.553 1.00 92.25 77 GLY A C 1
ATOM 645 O O . GLY A 1 77 ? 2.199 10.695 -16.591 1.00 92.25 77 GLY A O 1
ATOM 646 N N . GLN A 1 78 ? 1.576 8.682 -17.426 1.00 94.69 78 GLN A N 1
ATOM 647 C CA . GLN A 1 78 ? 1.420 8.027 -16.127 1.00 94.69 78 GLN A CA 1
ATOM 648 C C . GLN A 1 78 ? 2.768 7.660 -15.496 1.00 94.69 78 GLN A C 1
ATOM 650 O O . GLN A 1 78 ? 3.780 7.496 -16.184 1.00 94.69 78 GLN A O 1
ATOM 655 N N . TYR A 1 79 ? 2.769 7.535 -14.172 1.00 96.12 79 TYR A N 1
ATOM 656 C CA . TYR A 1 79 ? 3.914 7.152 -13.359 1.00 96.12 79 TYR A CA 1
ATOM 657 C C . TYR A 1 79 ? 3.892 5.653 -13.060 1.00 96.12 79 TYR A C 1
ATOM 659 O O . TYR A 1 79 ? 2.981 5.159 -12.400 1.00 96.12 79 TYR A O 1
ATOM 667 N N . GLY A 1 80 ? 4.912 4.936 -13.524 1.00 94.62 80 GLY A N 1
ATOM 668 C CA . GLY A 1 80 ? 5.044 3.488 -13.359 1.00 94.62 80 GLY A CA 1
ATOM 669 C C . GLY A 1 80 ? 6.281 3.079 -12.564 1.00 94.62 80 GLY A C 1
ATOM 670 O O . GLY A 1 80 ? 7.065 3.925 -12.119 1.00 94.62 80 GLY A O 1
ATOM 671 N N . VAL A 1 81 ? 6.459 1.761 -12.410 1.00 94.94 81 VAL A N 1
ATOM 672 C CA . VAL A 1 81 ? 7.699 1.163 -11.894 1.00 94.94 81 VAL A CA 1
ATOM 673 C C . VAL A 1 81 ? 8.905 1.733 -12.634 1.00 94.94 81 VAL A C 1
ATOM 675 O O . VAL A 1 81 ? 8.840 1.927 -13.844 1.00 94.94 81 VAL A O 1
ATOM 678 N N . MET A 1 82 ? 9.991 2.015 -11.907 1.00 96.56 82 MET A N 1
ATOM 679 C CA . MET A 1 82 ? 11.154 2.709 -12.465 1.00 96.56 82 MET A CA 1
ATOM 680 C C . MET A 1 82 ? 11.663 2.064 -13.755 1.00 96.56 82 MET A C 1
ATOM 682 O O . MET A 1 82 ? 11.928 2.785 -14.709 1.00 96.56 82 MET A O 1
ATOM 686 N N . VAL A 1 83 ? 11.746 0.733 -13.789 1.00 96.50 83 VAL A N 1
ATOM 687 C CA . VAL A 1 83 ? 12.095 -0.016 -14.997 1.00 96.50 83 VAL A CA 1
ATOM 688 C C . VAL A 1 83 ? 11.095 -1.144 -15.212 1.00 96.50 83 VAL A C 1
ATOM 690 O O . VAL A 1 83 ? 10.855 -1.927 -14.286 1.00 96.50 83 VAL A O 1
ATOM 693 N N . GLY A 1 84 ? 10.527 -1.230 -16.413 1.00 93.81 84 GLY A N 1
ATOM 694 C CA . GLY A 1 84 ? 9.581 -2.275 -16.792 1.00 93.81 84 GLY A CA 1
ATOM 695 C C . GLY A 1 84 ? 9.679 -2.614 -18.274 1.00 93.81 84 GLY A C 1
ATOM 696 O O . GLY A 1 84 ? 9.404 -1.757 -19.106 1.00 93.81 84 GLY A O 1
ATOM 697 N N . GLY A 1 85 ? 10.010 -3.863 -18.600 1.00 91.56 85 GLY A N 1
ATOM 698 C CA . GLY A 1 85 ? 10.178 -4.276 -19.993 1.00 91.56 85 GLY A CA 1
ATOM 699 C C . GLY A 1 85 ? 9.967 -5.763 -20.232 1.00 91.56 85 GLY A C 1
ATOM 700 O O . GLY A 1 85 ? 9.995 -6.579 -19.303 1.00 91.56 85 GLY A O 1
ATOM 701 N N . HIS A 1 86 ? 9.722 -6.114 -21.492 1.00 91.81 86 HIS A N 1
ATOM 702 C CA . HIS A 1 86 ? 9.532 -7.501 -21.895 1.00 91.81 86 HIS A CA 1
ATOM 703 C C . HIS A 1 86 ? 10.863 -8.254 -21.946 1.00 91.81 86 HIS A C 1
ATOM 705 O O . HIS A 1 86 ? 11.939 -7.676 -22.101 1.00 91.81 86 HIS A O 1
ATOM 711 N N . ILE A 1 87 ? 10.766 -9.576 -21.826 1.00 94.00 87 ILE A N 1
ATOM 712 C CA . ILE A 1 87 ? 11.889 -10.485 -22.052 1.00 94.00 87 ILE A CA 1
ATOM 713 C C . ILE A 1 87 ? 11.745 -11.041 -23.466 1.00 94.00 87 ILE A C 1
ATOM 715 O O . ILE A 1 87 ? 10.784 -11.772 -23.743 1.00 94.00 87 ILE A O 1
ATOM 719 N N . ASP A 1 88 ? 12.688 -10.706 -24.346 1.00 93.31 88 ASP A N 1
ATOM 720 C CA . ASP A 1 88 ? 12.655 -11.165 -25.732 1.00 93.31 88 ASP A CA 1
ATOM 721 C C . ASP A 1 88 ? 12.733 -12.696 -25.808 1.00 93.31 88 ASP A C 1
ATOM 723 O O . ASP A 1 88 ? 13.321 -13.377 -24.960 1.00 93.31 88 ASP A O 1
ATOM 727 N N . SER A 1 89 ? 12.156 -13.275 -26.860 1.00 93.19 89 SER A N 1
ATOM 728 C CA . SER A 1 89 ? 12.202 -14.720 -27.083 1.00 93.19 89 SER A CA 1
ATOM 729 C C . SER A 1 89 ? 13.649 -15.223 -27.157 1.00 93.19 89 SER A C 1
ATOM 731 O O . SER A 1 89 ? 14.364 -14.980 -28.132 1.00 93.19 89 SER A O 1
ATOM 733 N N . GLY A 1 90 ? 14.048 -16.030 -26.171 1.00 90.56 90 GLY A N 1
ATOM 734 C CA . GLY A 1 90 ? 15.402 -16.579 -26.055 1.00 90.56 90 GLY A CA 1
ATOM 735 C C . GLY A 1 90 ? 16.402 -15.678 -25.322 1.00 90.56 90 GLY A C 1
ATOM 736 O O . GLY A 1 90 ? 17.571 -16.054 -25.224 1.00 90.56 90 GLY A O 1
ATOM 737 N N . GLU A 1 91 ? 15.965 -14.529 -24.806 1.00 94.25 91 GLU A N 1
ATOM 738 C CA . GLU A 1 91 ? 16.738 -13.682 -23.899 1.00 94.25 91 GLU A CA 1
ATOM 739 C C . GLU A 1 91 ? 16.694 -14.236 -22.463 1.00 94.25 91 GLU A C 1
ATOM 741 O O . GLU A 1 91 ? 15.674 -14.739 -21.990 1.00 94.25 91 GLU A O 1
ATOM 746 N N . GLU A 1 92 ? 17.821 -14.156 -21.755 1.00 94.62 92 GLU A N 1
ATOM 747 C CA . GLU A 1 92 ? 17.892 -14.520 -20.337 1.00 94.62 92 GLU A CA 1
ATOM 748 C C . GLU A 1 92 ? 17.301 -13.405 -19.461 1.00 94.62 92 GLU A C 1
ATOM 750 O O . GLU A 1 92 ? 17.592 -12.228 -19.671 1.00 94.62 92 GLU A O 1
ATOM 755 N N . GLU A 1 93 ? 16.541 -13.766 -18.417 1.00 94.56 93 GLU A N 1
ATOM 756 C CA . GLU A 1 93 ? 15.780 -12.802 -17.594 1.00 94.56 93 GLU A CA 1
ATOM 757 C C . GLU A 1 93 ? 16.662 -11.677 -17.021 1.00 94.56 93 GLU A C 1
ATOM 759 O O . GLU A 1 93 ? 16.298 -10.503 -17.050 1.00 94.56 93 GLU A O 1
ATOM 764 N N . TYR A 1 94 ? 17.855 -12.021 -16.525 1.00 95.44 94 TYR A N 1
ATOM 765 C CA . TYR A 1 94 ? 18.781 -11.034 -15.964 1.00 95.44 94 TYR A CA 1
ATOM 766 C C . TYR A 1 94 ? 19.422 -10.147 -17.042 1.00 95.44 94 TYR A C 1
ATOM 768 O O . TYR A 1 94 ? 19.746 -8.992 -16.785 1.00 95.44 94 TYR A O 1
ATOM 776 N N . THR A 1 95 ? 19.597 -10.661 -18.261 1.00 96.19 95 THR A N 1
ATOM 777 C CA . THR A 1 95 ? 20.095 -9.861 -19.387 1.00 96.19 95 THR A CA 1
ATOM 778 C C . THR A 1 95 ? 19.063 -8.817 -19.801 1.00 96.19 95 THR A C 1
ATOM 780 O O . THR A 1 95 ? 19.438 -7.651 -19.929 1.00 96.19 95 THR A O 1
ATOM 783 N N . ALA A 1 96 ? 17.786 -9.206 -19.888 1.00 96.62 96 ALA A N 1
ATOM 784 C CA . ALA A 1 96 ? 16.680 -8.279 -20.122 1.00 96.62 96 ALA A CA 1
ATOM 785 C C . ALA A 1 96 ? 16.646 -7.185 -19.045 1.00 96.62 96 ALA A C 1
ATOM 787 O O . ALA A 1 96 ? 16.653 -6.002 -19.363 1.00 96.62 96 ALA A O 1
ATOM 788 N N . LEU A 1 97 ? 16.734 -7.561 -17.762 1.00 97.62 97 LEU A N 1
ATOM 789 C CA . LEU A 1 97 ? 16.777 -6.609 -16.646 1.00 97.62 97 LEU A CA 1
ATOM 790 C C . LEU A 1 97 ? 17.872 -5.542 -16.811 1.00 97.62 97 LEU A C 1
ATOM 792 O O . LEU A 1 97 ? 17.601 -4.352 -16.664 1.00 97.62 97 LEU A O 1
ATOM 796 N N . ILE A 1 98 ? 19.113 -5.951 -17.090 1.00 97.69 98 ILE A N 1
ATOM 797 C CA . ILE A 1 98 ? 20.237 -5.013 -17.222 1.00 97.69 98 ILE A CA 1
ATOM 798 C C . ILE A 1 98 ? 20.078 -4.122 -18.462 1.00 97.69 98 ILE A C 1
ATOM 800 O O . ILE A 1 98 ? 20.394 -2.931 -18.394 1.00 97.69 98 ILE A O 1
ATOM 804 N N . ARG A 1 99 ? 19.568 -4.675 -19.572 1.00 96.00 99 ARG A N 1
ATOM 805 C CA . ARG A 1 99 ? 19.248 -3.919 -20.790 1.00 96.00 99 ARG A CA 1
ATOM 806 C C . ARG A 1 99 ? 18.207 -2.837 -20.498 1.00 96.00 99 ARG A C 1
ATOM 808 O O . ARG A 1 99 ? 18.491 -1.666 -20.736 1.00 96.00 99 ARG A O 1
ATOM 815 N N . GLU A 1 100 ? 17.085 -3.205 -19.888 1.00 96.81 100 GLU A N 1
ATOM 816 C CA . GLU A 1 100 ? 15.993 -2.283 -19.552 1.00 96.81 100 GLU A CA 1
ATOM 817 C C . GLU A 1 100 ? 16.439 -1.192 -18.565 1.00 96.81 100 GLU A C 1
ATOM 819 O O . GLU A 1 100 ? 16.124 -0.016 -18.744 1.00 96.81 100 GLU A O 1
ATOM 824 N N . ILE A 1 101 ? 17.268 -1.522 -17.561 1.00 97.31 101 ILE A N 1
ATOM 825 C CA . ILE A 1 101 ? 17.842 -0.501 -16.665 1.00 97.31 101 ILE A CA 1
ATOM 826 C C . ILE A 1 101 ? 18.730 0.478 -17.446 1.00 97.31 101 ILE A C 1
ATOM 828 O O . ILE A 1 101 ? 18.656 1.694 -17.238 1.00 97.31 101 ILE A O 1
ATOM 832 N N . SER A 1 102 ? 19.567 -0.032 -18.349 1.00 96.38 102 SER A N 1
ATOM 833 C CA . SER A 1 102 ? 20.428 0.812 -19.177 1.00 96.38 102 SER A CA 1
ATOM 834 C C . SER A 1 102 ? 19.628 1.702 -20.128 1.00 96.38 102 SER A C 1
ATOM 836 O O . SER A 1 102 ? 20.053 2.825 -20.395 1.00 96.38 102 SER A O 1
ATOM 838 N N . GLU A 1 103 ? 18.508 1.220 -20.658 1.00 93.38 103 GLU A N 1
ATOM 839 C CA . GLU A 1 103 ? 17.686 1.941 -21.628 1.00 93.38 103 GLU A CA 1
ATOM 840 C C . GLU A 1 103 ? 16.774 2.968 -20.947 1.00 93.38 103 GLU A C 1
ATOM 842 O O . GLU A 1 103 ? 16.826 4.151 -21.290 1.00 93.38 103 GLU A O 1
ATOM 847 N N . GLU A 1 104 ? 15.980 2.555 -19.960 1.00 95.19 104 GLU A N 1
ATOM 848 C CA . GLU A 1 104 ? 14.964 3.411 -19.337 1.00 95.19 104 GLU A CA 1
ATOM 849 C C . GLU A 1 104 ? 15.555 4.360 -18.287 1.00 95.19 104 GLU A C 1
ATOM 851 O O . GLU A 1 104 ? 15.230 5.548 -18.269 1.00 95.19 104 GLU A O 1
ATOM 856 N N . ALA A 1 105 ? 16.461 3.877 -17.430 1.00 95.75 105 ALA A N 1
ATOM 857 C CA . ALA A 1 105 ? 17.076 4.703 -16.387 1.00 95.75 105 ALA A CA 1
ATOM 858 C C . ALA A 1 105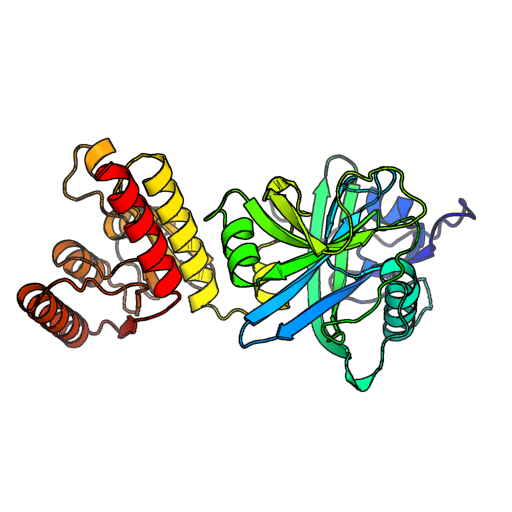 ? 18.369 5.395 -16.861 1.00 95.75 105 ALA A C 1
ATOM 860 O O . ALA A 1 105 ? 18.784 6.407 -16.283 1.00 95.75 105 ALA A O 1
ATOM 861 N N . GLY A 1 106 ? 19.003 4.885 -17.922 1.00 95.62 106 GLY A N 1
ATOM 862 C CA . GLY A 1 106 ? 20.208 5.483 -18.495 1.00 95.62 106 GLY A CA 1
ATOM 863 C C . GLY A 1 106 ? 21.450 5.334 -17.624 1.00 95.62 106 GLY A C 1
ATOM 864 O O . GLY A 1 106 ? 22.299 6.227 -17.625 1.00 95.62 106 GLY A O 1
ATOM 865 N N . ILE A 1 107 ? 21.533 4.252 -16.847 1.00 95.81 107 ILE A N 1
ATOM 866 C CA . ILE A 1 107 ? 22.643 3.971 -15.928 1.00 95.81 107 ILE A CA 1
ATOM 867 C C . ILE A 1 107 ? 23.227 2.581 -16.177 1.00 95.81 107 ILE A C 1
ATOM 869 O O . ILE A 1 107 ? 22.567 1.689 -16.701 1.00 95.81 107 ILE A O 1
ATOM 873 N N . THR A 1 108 ? 24.466 2.371 -15.740 1.00 95.31 108 THR A N 1
ATOM 874 C CA . THR A 1 108 ? 25.035 1.026 -15.618 1.00 95.31 108 THR A CA 1
ATOM 875 C C . THR A 1 108 ? 24.811 0.543 -14.193 1.00 95.31 108 THR A C 1
ATOM 877 O O . THR A 1 108 ? 25.459 1.035 -13.270 1.00 95.31 108 THR A O 1
ATOM 880 N N . ALA A 1 109 ? 23.876 -0.386 -14.011 1.00 92.62 109 ALA A N 1
ATOM 881 C CA . ALA A 1 109 ? 23.601 -0.948 -12.698 1.00 92.62 109 ALA A CA 1
ATOM 882 C C . ALA A 1 109 ? 24.732 -1.869 -12.234 1.00 92.62 109 ALA A C 1
ATOM 884 O O . ALA A 1 109 ? 25.325 -2.601 -13.027 1.00 92.62 109 ALA A O 1
ATOM 885 N N . SER A 1 110 ? 25.004 -1.828 -10.933 1.00 92.81 110 SER A N 1
ATOM 886 C CA . SER A 1 110 ? 25.946 -2.736 -10.289 1.00 92.81 110 SER A CA 1
ATOM 887 C C . SER A 1 110 ? 25.221 -3.969 -9.762 1.00 92.81 110 SER A C 1
ATOM 889 O O . SER A 1 110 ? 24.222 -3.828 -9.054 1.00 92.81 110 SER A O 1
ATOM 891 N N . ASP A 1 111 ? 25.732 -5.161 -10.073 1.00 92.69 111 ASP A N 1
ATOM 892 C CA . ASP A 1 111 ? 25.095 -6.435 -9.714 1.00 92.69 111 ASP A CA 1
ATOM 893 C C . ASP A 1 111 ? 24.883 -6.574 -8.198 1.00 92.69 111 ASP A C 1
ATOM 895 O O . ASP A 1 111 ? 23.858 -7.078 -7.751 1.00 92.69 111 ASP A O 1
ATOM 899 N N . GLU A 1 112 ? 25.809 -6.075 -7.374 1.00 95.62 112 GLU A N 1
ATOM 900 C CA . GLU A 1 112 ? 25.707 -6.150 -5.910 1.00 95.62 112 GLU A CA 1
ATOM 901 C C . GLU A 1 112 ? 24.614 -5.262 -5.300 1.00 95.62 112 GLU A C 1
ATOM 903 O O . GLU A 1 112 ? 24.357 -5.347 -4.100 1.00 95.62 112 GLU A O 1
ATOM 908 N N . LYS A 1 113 ? 23.997 -4.394 -6.106 1.00 96.44 113 LYS A N 1
ATOM 909 C CA . LYS A 1 113 ? 22.896 -3.508 -5.708 1.00 96.44 113 LYS A CA 1
ATOM 910 C C . LYS A 1 113 ? 21.541 -4.000 -6.223 1.00 96.44 113 LYS A C 1
ATOM 912 O O . LYS A 1 113 ? 20.553 -3.285 -6.043 1.00 96.44 113 LYS A O 1
ATOM 917 N N . ILE A 1 114 ? 21.500 -5.164 -6.881 1.00 97.81 114 ILE A N 1
ATOM 918 C CA . ILE A 1 114 ? 20.291 -5.768 -7.444 1.00 97.81 114 ILE A CA 1
ATOM 919 C C . ILE A 1 114 ? 19.891 -6.994 -6.622 1.00 97.81 114 ILE A C 1
ATOM 921 O O . ILE A 1 114 ? 20.644 -7.957 -6.506 1.00 97.81 114 ILE A O 1
ATOM 925 N N . ASP A 1 115 ? 18.653 -6.992 -6.136 1.00 96.94 115 ASP A N 1
ATOM 926 C CA . ASP A 1 115 ? 18.041 -8.124 -5.447 1.00 96.94 115 ASP A CA 1
ATOM 927 C C . ASP A 1 115 ? 16.850 -8.659 -6.245 1.00 96.94 115 ASP A C 1
ATOM 929 O O . ASP A 1 115 ? 15.983 -7.900 -6.680 1.00 96.94 115 ASP A O 1
ATOM 933 N N . PHE A 1 116 ? 16.755 -9.981 -6.395 1.00 97.19 116 PHE A N 1
ATOM 934 C CA . PHE A 1 116 ? 15.528 -10.616 -6.875 1.00 97.19 116 PHE A CA 1
ATOM 935 C C . PHE A 1 116 ? 14.516 -10.723 -5.730 1.00 97.19 116 PHE A C 1
ATOM 937 O O . PHE A 1 116 ? 14.802 -11.326 -4.694 1.00 97.19 116 PHE A O 1
ATOM 944 N N . ILE A 1 117 ? 13.324 -10.160 -5.924 1.00 95.88 117 ILE A N 1
ATOM 945 C CA . ILE A 1 117 ? 12.260 -10.123 -4.912 1.00 95.88 117 ILE A CA 1
ATOM 946 C C . ILE A 1 117 ? 11.326 -11.322 -5.053 1.00 95.88 117 ILE A C 1
ATOM 948 O O . ILE A 1 117 ? 10.924 -11.920 -4.056 1.00 95.88 117 ILE A O 1
ATOM 952 N N . GLY A 1 118 ? 10.993 -11.702 -6.287 1.00 95.44 118 GLY A N 1
ATOM 953 C CA . GLY A 1 118 ? 10.138 -12.852 -6.557 1.00 95.44 118 GLY A CA 1
ATOM 954 C C . GLY A 1 118 ? 9.341 -12.711 -7.847 1.00 95.44 118 GLY A C 1
ATOM 955 O O . GLY A 1 118 ? 9.686 -11.939 -8.738 1.00 95.44 118 GLY A O 1
ATOM 956 N N . GLN A 1 119 ? 8.267 -13.489 -7.940 1.00 94.25 119 GLN A N 1
ATOM 957 C CA . GLN A 1 119 ? 7.370 -13.502 -9.088 1.00 94.25 119 GLN A CA 1
ATOM 958 C C . GLN A 1 119 ? 5.939 -13.259 -8.640 1.00 94.25 119 GLN A C 1
ATOM 960 O O . GLN A 1 119 ? 5.491 -13.835 -7.648 1.00 94.25 119 GLN A O 1
ATOM 965 N N . ILE A 1 120 ? 5.225 -12.461 -9.419 1.00 91.81 120 ILE A N 1
ATOM 966 C CA . ILE A 1 120 ? 3.804 -12.187 -9.247 1.00 91.81 120 ILE A CA 1
ATOM 967 C C . ILE A 1 120 ? 3.144 -12.135 -10.622 1.00 91.81 120 ILE A C 1
ATOM 969 O O . ILE A 1 120 ? 3.805 -11.836 -11.612 1.00 91.81 120 ILE A O 1
ATOM 973 N N . VAL A 1 121 ? 1.872 -12.517 -10.683 1.00 90.06 121 VAL A N 1
ATOM 974 C CA . VAL A 1 121 ? 1.098 -12.507 -11.924 1.00 90.06 121 VAL A CA 1
ATOM 975 C C . VAL A 1 121 ? 0.091 -11.376 -11.836 1.00 90.06 121 VAL A C 1
ATOM 977 O O . VAL A 1 121 ? -0.773 -11.409 -10.959 1.00 90.06 121 VAL A O 1
ATOM 980 N N . GLU A 1 122 ? 0.192 -10.423 -12.752 1.00 86.88 122 GLU A N 1
ATOM 981 C CA . GLU A 1 122 ? -0.785 -9.352 -12.929 1.00 86.88 122 GLU A CA 1
ATOM 982 C C . GLU A 1 122 ? -1.665 -9.688 -14.140 1.00 86.88 122 GLU A C 1
ATOM 984 O O . GLU A 1 122 ? -1.209 -10.271 -15.125 1.00 86.88 122 GLU A O 1
ATOM 989 N N . ASN A 1 123 ? -2.956 -9.375 -14.042 1.00 87.00 123 ASN A N 1
ATOM 990 C CA . ASN A 1 123 ? -3.900 -9.568 -15.142 1.00 87.00 123 ASN A CA 1
ATOM 991 C C . ASN A 1 123 ? -4.705 -8.277 -15.295 1.00 87.00 123 ASN A C 1
ATOM 993 O O . ASN A 1 123 ? -5.622 -8.018 -14.511 1.00 87.00 123 ASN A O 1
ATOM 997 N N . ILE A 1 124 ? -4.353 -7.474 -16.292 1.00 81.94 124 ILE A N 1
ATOM 998 C CA . ILE A 1 124 ? -4.992 -6.196 -16.597 1.00 81.94 124 ILE A CA 1
ATOM 999 C C . ILE A 1 124 ? -5.825 -6.374 -17.866 1.00 81.94 124 ILE A C 1
ATOM 1001 O O . ILE A 1 124 ? -5.374 -6.947 -18.855 1.00 81.94 124 ILE A O 1
ATOM 1005 N N . VAL A 1 125 ? -7.074 -5.910 -17.843 1.00 82.44 125 VAL A N 1
ATOM 1006 C CA . VAL A 1 125 ? -7.980 -5.989 -18.997 1.00 82.44 125 VAL A CA 1
ATOM 1007 C C . VAL A 1 125 ? -8.570 -4.610 -19.260 1.00 82.44 125 VAL A C 1
ATOM 1009 O O . VAL A 1 125 ? -9.400 -4.136 -18.485 1.00 82.44 125 VAL A O 1
ATOM 1012 N N . GLU A 1 126 ? -8.192 -4.007 -20.385 1.00 77.06 126 GLU A N 1
ATOM 1013 C CA . GLU A 1 126 ? -8.652 -2.690 -20.829 1.00 77.06 126 GLU A CA 1
ATOM 1014 C C . GLU A 1 126 ? -9.179 -2.748 -22.265 1.00 77.06 126 GLU A C 1
ATOM 1016 O O . GLU A 1 126 ? -8.409 -2.801 -23.220 1.00 77.06 126 GLU A O 1
ATOM 1021 N N . ASP A 1 127 ? -10.500 -2.702 -22.444 1.00 79.06 127 ASP A N 1
ATOM 1022 C CA . ASP A 1 127 ? -11.183 -2.731 -23.747 1.00 79.06 127 ASP A CA 1
ATOM 1023 C C . ASP A 1 127 ? -10.719 -3.860 -24.697 1.00 79.06 127 ASP A C 1
ATOM 1025 O O . ASP A 1 127 ? -11.328 -4.928 -24.753 1.00 79.06 127 ASP A O 1
ATOM 1029 N N . THR A 1 128 ? -9.667 -3.609 -25.483 1.00 76.88 128 THR A N 1
ATOM 1030 C CA . THR A 1 128 ? -9.076 -4.539 -26.468 1.00 76.88 128 THR A CA 1
ATOM 1031 C C . THR A 1 128 ? -7.638 -4.954 -26.140 1.00 76.88 128 THR A C 1
ATOM 1033 O O . THR A 1 128 ? -7.050 -5.739 -26.882 1.00 76.88 128 THR A O 1
ATOM 1036 N N . PHE A 1 129 ? -7.085 -4.432 -25.047 1.00 79.88 129 PHE A N 1
ATOM 1037 C CA . PHE A 1 129 ? -5.753 -4.699 -24.529 1.00 79.88 129 PHE A CA 1
ATOM 1038 C C . PHE A 1 129 ? -5.868 -5.603 -23.297 1.00 79.88 129 PHE A C 1
ATOM 1040 O O . PHE A 1 129 ? -6.584 -5.291 -22.345 1.00 79.88 129 PHE A O 1
ATOM 1047 N N . ILE A 1 130 ? -5.206 -6.757 -23.339 1.00 85.25 130 ILE A N 1
ATOM 1048 C CA . ILE A 1 130 ? -5.176 -7.729 -22.247 1.00 85.25 130 ILE A CA 1
ATOM 1049 C C . ILE A 1 130 ? -3.718 -7.964 -21.872 1.00 85.25 130 ILE A C 1
ATOM 1051 O O . ILE A 1 130 ? -2.970 -8.561 -22.646 1.00 85.25 130 ILE A O 1
ATOM 1055 N N . ASP A 1 131 ? -3.344 -7.533 -20.675 1.00 85.75 131 ASP A N 1
ATOM 1056 C CA . ASP A 1 131 ? -1.999 -7.666 -20.137 1.00 85.75 131 ASP A CA 1
ATOM 1057 C C . ASP A 1 131 ? -1.956 -8.775 -19.093 1.00 85.75 131 ASP A C 1
ATOM 1059 O O . ASP A 1 131 ? -2.365 -8.600 -17.946 1.00 85.75 131 ASP A O 1
ATOM 1063 N N . ASN A 1 132 ? -1.511 -9.953 -19.519 1.00 89.81 132 ASN A N 1
ATOM 1064 C CA . ASN A 1 132 ? -1.340 -11.111 -18.650 1.00 89.81 132 ASN A CA 1
ATOM 1065 C C . ASN A 1 132 ? 0.155 -11.309 -18.410 1.00 89.81 132 ASN A C 1
ATOM 1067 O O . ASN A 1 132 ? 0.824 -12.070 -19.117 1.00 89.81 132 ASN A O 1
ATOM 1071 N N . GLU A 1 133 ? 0.682 -10.592 -17.428 1.00 91.06 133 GLU A N 1
ATOM 1072 C CA . GLU A 1 133 ? 2.112 -10.521 -17.171 1.00 91.06 133 GLU A CA 1
ATOM 1073 C C . GLU A 1 133 ? 2.523 -11.470 -16.046 1.00 91.06 133 GLU A C 1
ATOM 1075 O O . GLU A 1 133 ? 1.964 -11.480 -14.948 1.00 91.06 133 GLU A O 1
ATOM 1080 N N . ILE A 1 134 ? 3.566 -12.254 -16.305 1.00 92.75 134 ILE A N 1
ATOM 1081 C CA . ILE A 1 134 ? 4.337 -12.952 -15.280 1.00 92.75 134 ILE A CA 1
ATOM 1082 C C . ILE A 1 134 ? 5.515 -12.041 -14.926 1.00 92.75 134 ILE A C 1
ATOM 1084 O O . ILE A 1 134 ? 6.590 -12.119 -15.531 1.00 92.75 134 ILE A O 1
ATOM 1088 N N . CYS A 1 135 ? 5.310 -11.164 -13.948 1.00 93.56 135 CYS A N 1
ATOM 1089 C CA . CYS A 1 135 ? 6.290 -10.163 -13.551 1.00 93.56 135 CYS A CA 1
ATOM 1090 C C . CYS A 1 135 ? 7.408 -10.801 -12.720 1.00 93.56 135 CYS A C 1
ATOM 1092 O O . CYS A 1 135 ? 7.190 -11.312 -11.615 1.00 93.56 135 CYS A O 1
ATOM 1094 N N . ARG A 1 136 ? 8.634 -10.736 -13.237 1.00 96.06 136 ARG A N 1
ATOM 1095 C CA . ARG A 1 136 ? 9.870 -11.069 -12.527 1.00 96.06 136 ARG A CA 1
ATOM 1096 C C . ARG A 1 136 ? 10.352 -9.801 -11.836 1.00 96.06 136 ARG A C 1
ATOM 1098 O O . ARG A 1 136 ? 10.819 -8.870 -12.488 1.00 96.06 136 ARG A O 1
ATOM 1105 N N . VAL A 1 137 ? 10.165 -9.735 -10.522 1.00 97.25 137 VAL A N 1
ATOM 1106 C CA . VAL A 1 137 ? 10.351 -8.495 -9.768 1.00 97.25 137 VAL A CA 1
ATOM 1107 C C . VAL A 1 137 ? 11.727 -8.457 -9.123 1.00 97.25 137 VAL A C 1
ATOM 1109 O O . VAL A 1 137 ? 12.107 -9.347 -8.359 1.00 97.25 137 VAL A O 1
ATOM 1112 N N . TYR A 1 138 ? 12.438 -7.375 -9.398 1.00 98.19 138 TYR A N 1
ATOM 1113 C CA . TYR A 1 138 ? 13.739 -7.030 -8.860 1.00 98.19 138 TYR A CA 1
ATOM 1114 C C . TYR A 1 138 ? 13.665 -5.710 -8.101 1.00 98.19 138 TYR A C 1
ATOM 1116 O O . TYR A 1 138 ? 12.749 -4.900 -8.275 1.00 98.19 138 TYR A O 1
ATOM 1124 N N . ARG A 1 139 ? 14.665 -5.492 -7.259 1.00 97.81 139 ARG A N 1
ATOM 1125 C CA . ARG A 1 139 ? 14.917 -4.236 -6.574 1.00 97.81 139 ARG A CA 1
ATOM 1126 C C . ARG A 1 139 ? 16.328 -3.781 -6.892 1.00 97.81 139 ARG A C 1
ATOM 1128 O O . ARG A 1 139 ? 17.250 -4.586 -6.827 1.00 97.81 139 ARG A O 1
ATOM 1135 N N . TYR A 1 140 ? 16.491 -2.500 -7.185 1.00 98.25 140 TYR A N 1
ATOM 1136 C CA . TYR A 1 140 ? 17.794 -1.867 -7.339 1.00 98.25 140 TYR A CA 1
ATOM 1137 C C . TYR A 1 140 ? 17.959 -0.737 -6.326 1.00 98.25 140 TYR A C 1
ATOM 1139 O O . TYR A 1 140 ? 17.046 0.067 -6.127 1.00 98.25 140 TYR A O 1
ATOM 1147 N N . THR A 1 141 ? 19.132 -0.665 -5.700 1.00 97.94 141 THR A N 1
ATOM 1148 C CA . THR A 1 141 ? 19.469 0.401 -4.747 1.00 97.94 141 THR A CA 1
ATOM 1149 C C . THR A 1 141 ? 20.446 1.397 -5.382 1.00 97.94 141 THR A C 1
ATOM 1151 O O . THR A 1 141 ? 21.659 1.204 -5.265 1.00 97.94 141 THR A O 1
ATOM 1154 N N . PRO A 1 142 ? 19.972 2.462 -6.065 1.00 96.94 142 PRO A N 1
ATOM 1155 C CA . PRO A 1 142 ? 20.858 3.488 -6.611 1.00 96.94 142 PRO A CA 1
ATOM 1156 C C . PRO A 1 142 ? 21.568 4.259 -5.492 1.00 96.94 142 PRO A C 1
ATOM 1158 O O . PRO A 1 142 ? 21.084 4.321 -4.356 1.00 96.94 142 PRO A O 1
ATOM 1161 N N . ASP A 1 143 ? 22.691 4.904 -5.820 1.00 95.31 143 ASP A N 1
ATOM 1162 C CA . ASP A 1 143 ? 23.238 5.939 -4.939 1.00 95.31 143 ASP A CA 1
ATOM 1163 C C . ASP A 1 143 ? 22.252 7.116 -4.842 1.00 95.31 143 ASP A C 1
ATOM 1165 O O . ASP A 1 143 ? 21.488 7.401 -5.767 1.00 95.31 143 ASP A O 1
ATOM 1169 N N . PHE A 1 144 ? 22.218 7.810 -3.702 1.00 92.50 144 PHE A N 1
ATOM 1170 C CA . PHE A 1 144 ? 21.187 8.833 -3.484 1.00 92.50 144 PHE A CA 1
ATOM 1171 C C . PHE A 1 144 ? 21.296 10.015 -4.465 1.00 92.50 144 PHE A C 1
ATOM 1173 O O . PHE A 1 144 ? 20.284 10.641 -4.797 1.00 92.50 144 PHE A O 1
ATOM 1180 N N . ASP A 1 145 ? 22.510 10.312 -4.933 1.00 93.19 145 ASP A N 1
ATOM 1181 C CA . ASP A 1 145 ? 22.849 11.357 -5.900 1.00 93.19 145 ASP A CA 1
ATOM 1182 C C . ASP A 1 145 ? 23.116 10.832 -7.326 1.00 93.19 145 ASP A C 1
ATOM 1184 O O . ASP A 1 145 ? 23.605 11.599 -8.168 1.00 93.19 145 ASP A O 1
ATOM 1188 N N . GLU A 1 146 ? 22.743 9.571 -7.593 1.00 94.38 146 GLU A N 1
ATOM 1189 C CA . GLU A 1 146 ? 22.858 8.888 -8.888 1.00 94.38 146 GLU A CA 1
ATOM 1190 C C . GLU A 1 146 ? 22.360 9.761 -10.050 1.00 94.38 146 GLU A C 1
ATOM 1192 O O . GLU A 1 146 ? 21.354 10.479 -9.952 1.00 94.38 146 GLU A O 1
ATOM 1197 N N . LYS A 1 147 ? 23.083 9.713 -11.173 1.00 94.38 147 LYS A N 1
ATOM 1198 C CA . LYS A 1 147 ? 22.779 10.525 -12.358 1.00 94.38 147 LYS A CA 1
ATOM 1199 C C . LYS A 1 147 ? 22.115 9.673 -13.423 1.00 94.38 147 LYS A C 1
ATOM 1201 O O . LYS A 1 147 ? 22.779 8.976 -14.178 1.00 94.38 147 LYS A O 1
ATOM 1206 N N . PHE A 1 148 ? 20.799 9.807 -13.515 1.00 95.75 148 PHE A N 1
ATOM 1207 C CA . PHE A 1 148 ? 19.993 9.129 -14.522 1.00 95.75 148 PHE A CA 1
ATOM 1208 C C . PHE A 1 148 ? 19.960 9.909 -15.836 1.00 95.75 148 PHE A C 1
ATOM 1210 O O . PHE A 1 148 ? 19.762 11.130 -15.834 1.00 95.75 148 PHE A O 1
ATOM 1217 N N . ASN A 1 149 ? 20.085 9.198 -16.954 1.00 94.50 149 ASN A N 1
ATOM 1218 C CA . ASN A 1 149 ? 20.003 9.756 -18.304 1.00 94.50 149 ASN A CA 1
ATOM 1219 C C . ASN A 1 149 ? 18.968 8.977 -19.138 1.00 94.50 149 ASN A C 1
ATOM 1221 O O . ASN A 1 149 ? 19.358 8.250 -20.055 1.00 94.50 149 ASN A O 1
ATOM 1225 N N . PRO A 1 150 ? 17.672 9.087 -18.789 1.00 93.56 150 PRO A N 1
ATOM 1226 C CA . PRO A 1 150 ? 16.612 8.306 -19.413 1.00 93.56 150 PRO A CA 1
ATOM 1227 C C . PRO A 1 150 ? 16.575 8.470 -20.935 1.00 93.56 150 PRO A C 1
ATOM 1229 O O . PRO A 1 150 ? 16.883 9.542 -21.470 1.00 93.56 150 PRO A O 1
ATOM 1232 N N . ASN A 1 151 ? 16.152 7.417 -21.636 1.00 90.94 151 ASN A N 1
ATOM 1233 C CA . ASN A 1 151 ? 15.898 7.481 -23.072 1.00 90.94 151 ASN A CA 1
ATOM 1234 C C . ASN A 1 151 ? 14.631 8.315 -23.399 1.00 90.94 151 ASN A C 1
ATOM 1236 O O . ASN A 1 151 ? 14.089 9.057 -22.580 1.00 90.94 151 ASN A O 1
ATOM 1240 N N . LYS A 1 152 ? 14.159 8.233 -24.646 1.00 89.75 152 LYS A N 1
ATOM 1241 C CA . LYS A 1 152 ? 12.963 8.951 -25.122 1.00 89.75 152 LYS A CA 1
ATOM 1242 C C . LYS A 1 152 ? 11.635 8.400 -24.595 1.00 89.75 152 LYS A C 1
ATOM 1244 O O . LYS A 1 152 ? 10.606 9.030 -24.827 1.00 89.75 152 LYS A O 1
ATOM 1249 N N . GLU A 1 153 ? 11.615 7.203 -24.021 1.00 90.06 153 GLU A N 1
ATOM 1250 C CA . GLU A 1 153 ? 10.394 6.522 -23.567 1.00 90.06 153 GLU A CA 1
ATOM 1251 C C . GLU A 1 153 ? 9.995 6.945 -22.155 1.00 90.06 153 GLU A C 1
ATOM 1253 O O . GLU A 1 153 ? 8.819 6.881 -21.793 1.00 90.06 153 GLU A O 1
ATOM 1258 N N . VAL A 1 154 ? 10.967 7.455 -21.402 1.00 93.12 154 VAL A N 1
ATOM 1259 C CA . VAL A 1 154 ? 10.808 8.009 -20.064 1.00 93.12 154 VAL A CA 1
ATOM 1260 C C . VAL A 1 154 ? 10.850 9.529 -20.159 1.00 93.12 154 VAL A C 1
ATOM 1262 O O . VAL A 1 154 ? 11.903 10.113 -20.378 1.00 93.12 154 VAL A O 1
ATOM 1265 N N . ALA A 1 155 ? 9.721 10.206 -19.961 1.00 92.88 155 ALA A N 1
ATOM 1266 C CA . ALA A 1 155 ? 9.677 11.669 -19.953 1.00 92.88 155 ALA A CA 1
ATOM 1267 C C . ALA A 1 155 ? 10.456 12.250 -18.760 1.00 92.88 155 ALA A C 1
ATOM 1269 O O . ALA A 1 155 ? 11.125 13.281 -18.865 1.00 92.88 155 ALA A O 1
ATOM 1270 N N . ARG A 1 156 ? 10.359 11.590 -17.600 1.00 93.56 156 ARG A N 1
ATOM 1271 C CA . ARG A 1 156 ? 10.911 12.070 -16.329 1.00 93.56 156 ARG A CA 1
ATOM 1272 C C . ARG A 1 156 ? 11.131 10.930 -15.351 1.00 93.56 156 ARG A C 1
ATOM 1274 O O . ARG A 1 156 ? 10.382 9.966 -15.355 1.00 93.56 156 ARG A O 1
ATOM 1281 N N . ILE A 1 157 ? 12.079 11.109 -14.443 1.00 96.88 157 ILE A N 1
ATOM 1282 C CA . ILE A 1 157 ? 12.251 10.276 -13.254 1.00 96.88 157 ILE A CA 1
ATOM 1283 C C . ILE A 1 157 ? 11.955 11.123 -12.025 1.00 96.88 157 ILE A C 1
ATOM 1285 O O . ILE A 1 157 ? 12.488 12.228 -11.879 1.00 96.88 157 ILE A O 1
ATOM 1289 N N . VAL A 1 158 ? 11.112 10.608 -11.138 1.00 97.50 158 VAL A N 1
ATOM 1290 C CA . VAL A 1 158 ? 10.773 11.241 -9.862 1.00 97.50 158 VAL A CA 1
ATOM 1291 C C . VAL A 1 158 ? 11.142 10.335 -8.704 1.00 97.50 158 VAL A C 1
ATOM 1293 O O . VAL A 1 158 ? 11.146 9.114 -8.832 1.00 97.50 158 VAL A O 1
ATOM 1296 N N . ARG A 1 159 ? 11.410 10.946 -7.556 1.00 98.00 159 ARG A N 1
ATOM 1297 C CA . ARG A 1 159 ? 11.605 10.261 -6.282 1.00 98.00 159 ARG A CA 1
ATOM 1298 C C . ARG A 1 159 ? 10.534 10.708 -5.300 1.00 98.00 159 ARG A C 1
ATOM 1300 O O . ARG A 1 159 ? 10.293 11.906 -5.154 1.00 98.00 159 ARG A O 1
ATOM 1307 N N . ILE A 1 160 ? 9.911 9.757 -4.617 1.00 98.25 160 ILE A N 1
ATOM 1308 C CA . ILE A 1 160 ? 8.823 10.000 -3.666 1.00 98.25 160 ILE A CA 1
ATOM 1309 C C . ILE A 1 160 ? 9.158 9.287 -2.356 1.00 98.25 160 ILE A C 1
ATOM 1311 O O . ILE A 1 160 ? 9.597 8.138 -2.366 1.00 98.25 160 ILE A O 1
ATOM 1315 N N . GLU A 1 161 ? 8.969 9.967 -1.224 1.00 97.88 161 GLU A N 1
ATOM 1316 C CA . GLU A 1 161 ? 9.075 9.333 0.096 1.00 97.88 161 GLU A CA 1
ATOM 1317 C C . GLU A 1 161 ? 8.015 8.226 0.216 1.00 97.88 161 GLU A C 1
ATOM 1319 O O . GLU A 1 161 ? 6.851 8.435 -0.132 1.00 97.88 161 GLU A O 1
ATOM 1324 N N . GLU A 1 162 ? 8.391 7.058 0.740 1.00 96.88 162 GLU A N 1
ATOM 1325 C CA . GLU A 1 162 ? 7.502 5.896 0.869 1.00 96.88 162 GLU A CA 1
ATOM 1326 C C . GLU A 1 162 ? 6.174 6.249 1.550 1.00 96.88 162 GLU A C 1
ATOM 1328 O O . GLU A 1 162 ? 5.110 5.834 1.093 1.00 96.88 162 GLU A O 1
ATOM 1333 N N . LYS A 1 163 ? 6.226 7.046 2.620 1.00 95.31 163 LYS A N 1
ATOM 1334 C CA . LYS A 1 163 ? 5.042 7.469 3.374 1.00 95.31 163 LYS A CA 1
ATOM 1335 C C . LYS A 1 163 ? 4.074 8.291 2.521 1.00 95.31 163 LYS A C 1
ATOM 1337 O O . LYS A 1 163 ? 2.865 8.099 2.622 1.00 95.31 163 LYS A O 1
ATOM 1342 N N . GLU A 1 164 ? 4.582 9.182 1.673 1.00 96.81 164 GLU A N 1
ATOM 1343 C CA . GLU A 1 164 ? 3.757 10.001 0.776 1.00 96.81 164 GLU A CA 1
ATOM 1344 C C . GLU A 1 164 ? 3.163 9.158 -0.354 1.00 96.81 164 GLU A C 1
ATOM 1346 O O . GLU A 1 164 ? 1.971 9.271 -0.647 1.00 96.81 164 GLU A O 1
ATOM 1351 N N . TYR A 1 165 ? 3.961 8.249 -0.922 1.00 97.06 165 TYR A N 1
ATOM 1352 C CA . TYR A 1 165 ? 3.488 7.297 -1.922 1.00 97.06 165 TYR A CA 1
ATOM 1353 C C . TYR A 1 165 ? 2.372 6.397 -1.371 1.00 97.06 165 TYR A C 1
ATOM 1355 O O . TYR A 1 165 ? 1.292 6.330 -1.957 1.00 97.06 165 TYR A O 1
ATOM 1363 N N . LYS A 1 166 ? 2.582 5.772 -0.202 1.00 96.38 166 LYS A N 1
ATOM 1364 C CA . LYS A 1 166 ? 1.589 4.898 0.442 1.00 96.38 166 LYS A CA 1
ATOM 1365 C C . LYS A 1 166 ? 0.298 5.657 0.769 1.00 96.38 166 LYS A C 1
ATOM 1367 O O . LYS A 1 166 ? -0.782 5.198 0.405 1.00 96.38 166 LYS A O 1
ATOM 1372 N N . LYS A 1 167 ? 0.372 6.863 1.349 1.00 96.31 167 LYS A N 1
ATOM 1373 C CA . LYS A 1 167 ? -0.832 7.693 1.564 1.00 96.31 167 LYS A CA 1
ATOM 1374 C C . LYS A 1 167 ? -1.609 7.927 0.270 1.00 96.31 167 LYS A C 1
ATOM 1376 O O . LYS A 1 167 ? -2.836 7.870 0.295 1.00 96.31 167 LYS A O 1
ATOM 1381 N N . CYS A 1 168 ? -0.915 8.217 -0.828 1.00 96.69 168 CYS A N 1
ATOM 1382 C CA . CYS A 1 168 ? -1.551 8.486 -2.110 1.00 96.69 168 CYS A CA 1
ATOM 1383 C C . CYS A 1 168 ? -2.187 7.225 -2.708 1.00 96.69 168 CYS A C 1
ATOM 1385 O O . CYS A 1 168 ? -3.381 7.230 -3.003 1.00 96.69 168 CYS A O 1
ATOM 1387 N N . ILE A 1 169 ? -1.449 6.113 -2.801 1.00 95.75 169 ILE A N 1
ATOM 1388 C CA . ILE A 1 169 ? -1.948 4.899 -3.463 1.00 95.75 169 ILE A CA 1
ATOM 1389 C C . ILE A 1 169 ? -3.113 4.251 -2.698 1.00 95.75 169 ILE A C 1
ATOM 1391 O O . ILE A 1 169 ? -4.100 3.828 -3.306 1.00 95.75 169 ILE A O 1
ATOM 1395 N N . PHE A 1 170 ? -3.096 4.298 -1.362 1.00 95.69 170 PHE A N 1
ATOM 1396 C CA . PHE A 1 170 ? -4.223 3.856 -0.531 1.00 95.69 170 PHE A CA 1
ATOM 1397 C C . PHE A 1 170 ? -5.371 4.879 -0.462 1.00 95.69 170 PHE A C 1
ATOM 1399 O O . PHE A 1 170 ? -6.400 4.619 0.155 1.00 95.69 170 PHE A O 1
ATOM 1406 N N . GLY A 1 171 ? -5.247 6.037 -1.119 1.00 94.56 171 GLY A N 1
ATOM 1407 C CA . GLY A 1 171 ? -6.304 7.049 -1.189 1.00 94.56 171 GLY A CA 1
ATOM 1408 C C . GLY A 1 171 ? -6.527 7.819 0.113 1.00 94.56 171 GLY A C 1
ATOM 1409 O O . GLY A 1 171 ? -7.584 8.414 0.293 1.00 94.56 171 GLY A O 1
ATOM 1410 N N . VAL A 1 172 ? -5.552 7.817 1.024 1.00 95.94 172 VAL A N 1
ATOM 1411 C CA . VAL A 1 172 ? -5.547 8.650 2.238 1.00 95.94 172 VAL A CA 1
ATOM 1412 C C . VAL A 1 172 ? -5.226 10.108 1.887 1.00 95.94 172 VAL A C 1
ATOM 1414 O O . VAL A 1 172 ? -5.773 11.029 2.494 1.00 95.94 172 VAL A O 1
ATOM 1417 N N . SER A 1 173 ? -4.377 10.313 0.877 1.00 94.88 173 SER A N 1
ATOM 1418 C CA . SER A 1 173 ? -4.098 11.599 0.230 1.00 94.88 173 SER A CA 1
ATOM 1419 C C . SER A 1 173 ? -4.491 11.539 -1.247 1.00 94.88 173 SER A C 1
ATOM 1421 O O . SER A 1 173 ? -4.367 10.492 -1.876 1.00 94.88 173 SER A O 1
ATOM 1423 N N . GLU A 1 174 ? -4.939 12.659 -1.816 1.00 93.19 174 GLU A N 1
ATOM 1424 C CA . GLU A 1 174 ? -5.242 12.757 -3.255 1.00 93.19 174 GLU A CA 1
ATOM 1425 C C . GLU A 1 174 ? -3.970 12.811 -4.111 1.00 93.19 174 GLU A C 1
ATOM 1427 O O . GLU A 1 174 ? -3.973 12.383 -5.267 1.00 93.19 174 GLU A O 1
ATOM 1432 N N . THR A 1 175 ? -2.880 13.324 -3.535 1.00 96.38 175 THR A N 1
ATOM 1433 C CA . THR A 1 175 ? -1.587 13.484 -4.200 1.00 96.38 175 THR A CA 1
ATOM 1434 C C . THR A 1 175 ? -0.434 12.974 -3.341 1.00 96.38 175 THR A C 1
ATOM 1436 O O . THR A 1 175 ? -0.506 12.969 -2.107 1.00 96.38 175 THR A O 1
ATOM 1439 N N . ALA A 1 176 ? 0.645 12.571 -4.007 1.00 97.31 176 ALA A N 1
ATOM 1440 C CA . ALA A 1 176 ? 1.970 12.412 -3.429 1.00 97.31 176 ALA A CA 1
ATOM 1441 C C . ALA A 1 176 ? 2.858 13.578 -3.878 1.00 97.31 176 ALA A C 1
ATOM 1443 O O . ALA A 1 176 ? 2.847 13.967 -5.049 1.00 97.31 176 ALA A O 1
ATOM 1444 N N . VAL A 1 177 ? 3.649 14.124 -2.953 1.00 97.19 177 VAL A N 1
ATOM 1445 C CA . VAL A 1 177 ? 4.670 15.124 -3.284 1.00 97.19 177 VAL A CA 1
ATOM 1446 C C . VAL A 1 177 ? 6.009 14.423 -3.475 1.00 97.19 177 VAL A C 1
ATOM 1448 O O . VAL A 1 177 ? 6.525 13.793 -2.552 1.00 97.19 177 VAL A O 1
ATOM 1451 N N . GLY A 1 178 ? 6.578 14.558 -4.667 1.00 96.88 178 GLY A N 1
ATOM 1452 C CA . GLY A 1 178 ? 7.892 14.038 -5.024 1.00 96.88 178 GLY A CA 1
ATOM 1453 C C . GLY A 1 178 ? 8.881 15.130 -5.416 1.00 96.88 178 GLY A C 1
ATOM 1454 O O . GLY A 1 178 ? 8.577 16.328 -5.420 1.00 96.88 178 GLY A O 1
ATOM 1455 N N . GLU A 1 179 ? 10.071 14.686 -5.790 1.00 97.06 179 GLU A N 1
ATOM 1456 C CA . GLU A 1 179 ? 11.147 15.489 -6.359 1.00 97.06 179 GLU A CA 1
ATOM 1457 C C . GLU A 1 179 ? 11.466 14.981 -7.767 1.00 97.06 179 GLU A C 1
ATOM 1459 O O . GLU A 1 179 ? 11.562 13.774 -7.995 1.00 97.06 179 GLU A O 1
ATOM 1464 N N . VAL A 1 180 ? 11.639 15.896 -8.719 1.00 96.75 180 VAL A N 1
ATOM 1465 C CA . VAL A 1 180 ? 12.131 15.560 -10.058 1.00 96.75 180 VAL A CA 1
ATOM 1466 C C . VAL A 1 180 ? 13.625 15.260 -9.978 1.00 96.75 180 VAL A C 1
ATOM 1468 O O . VAL A 1 180 ? 14.401 16.105 -9.547 1.00 96.75 180 VAL A O 1
ATOM 1471 N N . ILE A 1 181 ? 14.039 14.077 -10.422 1.00 96.25 181 ILE A N 1
ATOM 1472 C CA . ILE A 1 181 ? 15.442 13.643 -10.387 1.00 96.25 181 ILE A CA 1
ATOM 1473 C C . ILE A 1 181 ? 16.110 13.805 -11.749 1.00 96.25 181 ILE A C 1
ATOM 1475 O O . ILE A 1 181 ? 17.253 14.249 -11.833 1.00 96.25 181 ILE A O 1
ATOM 1479 N N . SER A 1 182 ? 15.396 13.468 -12.820 1.00 94.56 182 SER A N 1
ATOM 1480 C CA . SER A 1 182 ? 15.890 13.601 -14.189 1.00 94.56 182 SER A CA 1
ATOM 1481 C C . SER A 1 182 ? 14.733 13.843 -15.151 1.00 94.56 182 SER A C 1
ATOM 1483 O O . SER A 1 182 ? 13.598 13.462 -14.867 1.00 94.56 182 SER A O 1
ATOM 1485 N N . VAL A 1 183 ? 15.017 14.491 -16.275 1.00 90.31 183 VAL A N 1
ATOM 1486 C CA . VAL A 1 183 ? 14.073 14.756 -17.367 1.00 90.31 183 VAL A CA 1
ATOM 1487 C C . VAL A 1 183 ? 14.752 14.304 -18.652 1.00 90.31 183 VAL A C 1
ATOM 1489 O O . VAL A 1 183 ? 15.954 14.519 -18.818 1.00 90.31 183 VAL A O 1
ATOM 1492 N N . SER A 1 184 ? 14.009 13.663 -19.550 1.00 84.50 184 SER A N 1
ATOM 1493 C CA . SER A 1 184 ? 14.574 13.271 -20.837 1.00 84.50 184 SER A CA 1
ATOM 1494 C C . SER A 1 184 ? 14.799 14.489 -21.720 1.00 84.50 184 SER A C 1
ATOM 1496 O O . SER A 1 184 ? 13.902 15.296 -21.944 1.00 84.50 184 SER A O 1
ATOM 1498 N N . ASN A 1 185 ? 15.999 14.584 -22.292 1.00 69.81 185 ASN A N 1
ATOM 1499 C CA . ASN A 1 185 ? 16.377 15.660 -23.213 1.00 69.81 185 ASN A CA 1
ATOM 1500 C C . ASN A 1 185 ? 15.588 15.633 -24.541 1.00 69.81 185 ASN A C 1
ATOM 1502 O O . ASN A 1 185 ? 15.789 16.501 -25.392 1.00 69.81 185 ASN A O 1
ATOM 1506 N N . GLN A 1 186 ? 14.768 14.602 -24.767 1.00 65.31 186 GLN A N 1
ATOM 1507 C CA . GLN A 1 186 ? 14.082 14.341 -26.033 1.00 65.31 186 GLN A CA 1
ATOM 1508 C C . GLN A 1 186 ? 12.558 14.496 -25.947 1.00 65.31 186 GLN A C 1
ATOM 1510 O O . GLN A 1 186 ? 11.898 14.381 -26.980 1.00 65.31 186 GLN A O 1
ATOM 1515 N N . ASP A 1 187 ? 12.006 14.793 -24.764 1.00 62.12 187 ASP A N 1
ATOM 1516 C CA . ASP A 1 187 ? 10.579 15.062 -24.578 1.00 62.12 187 ASP A CA 1
ATOM 1517 C C . ASP A 1 187 ? 10.352 16.528 -24.165 1.00 62.12 187 ASP A C 1
ATOM 1519 O O . ASP A 1 187 ? 10.946 17.038 -23.218 1.00 62.12 187 ASP A O 1
ATOM 1523 N N . HIS A 1 188 ? 9.497 17.250 -24.891 1.00 57.22 188 HIS A N 1
ATOM 1524 C CA . HIS A 1 188 ? 9.310 18.702 -24.741 1.00 57.22 188 HIS A CA 1
ATOM 1525 C C . HIS A 1 188 ? 8.309 19.087 -23.630 1.00 57.22 188 HIS A C 1
ATOM 1527 O O . HIS A 1 188 ? 7.702 20.158 -23.682 1.00 57.22 188 HIS A O 1
ATOM 1533 N N . MET A 1 189 ? 8.124 18.243 -22.611 1.00 58.41 189 MET A N 1
ATOM 1534 C CA . MET A 1 189 ? 7.162 18.467 -21.517 1.00 58.41 189 MET A CA 1
ATOM 1535 C C . MET A 1 189 ? 7.640 19.461 -20.431 1.00 58.41 189 MET A C 1
ATOM 1537 O O . MET A 1 189 ? 6.997 19.597 -19.385 1.00 58.41 189 MET A O 1
ATOM 1541 N N . GLU A 1 190 ? 8.763 20.158 -20.636 1.00 59.59 190 GLU A N 1
ATOM 1542 C CA . GLU A 1 190 ? 9.478 20.891 -19.584 1.00 59.59 190 GLU A CA 1
ATOM 1543 C C . GLU A 1 190 ? 8.689 22.063 -18.970 1.00 59.59 190 GLU A C 1
ATOM 1545 O O . GLU A 1 190 ? 8.620 23.172 -19.499 1.00 59.59 190 GLU A O 1
ATOM 1550 N N . THR A 1 191 ? 8.162 21.834 -17.765 1.00 68.19 191 THR A N 1
ATOM 1551 C CA . THR A 1 191 ? 7.776 22.899 -16.816 1.00 68.19 191 THR A CA 1
ATOM 1552 C C . THR A 1 191 ? 8.493 22.785 -15.466 1.00 68.19 191 THR A C 1
ATOM 1554 O O . THR A 1 191 ? 8.341 23.671 -14.624 1.00 68.19 191 THR A O 1
ATOM 1557 N N . LYS A 1 192 ? 9.261 21.706 -15.241 1.00 81.06 192 LYS A N 1
ATOM 1558 C CA . LYS A 1 192 ? 9.920 21.371 -13.970 1.00 81.06 192 LYS A CA 1
ATOM 1559 C C . LYS A 1 192 ? 11.304 20.774 -14.221 1.00 81.06 192 LYS A C 1
ATOM 1561 O O . LYS A 1 192 ? 11.413 19.825 -14.993 1.00 81.06 192 LYS A O 1
ATOM 1566 N N . ALA A 1 193 ? 12.324 21.316 -13.566 1.00 88.00 193 ALA A N 1
ATOM 1567 C CA . ALA A 1 193 ? 13.718 20.893 -13.676 1.00 88.00 193 ALA A CA 1
ATOM 1568 C C . ALA A 1 193 ? 14.104 19.907 -12.552 1.00 88.00 193 ALA A C 1
ATOM 1570 O O . ALA A 1 193 ? 13.405 19.838 -11.537 1.00 88.00 193 ALA A O 1
ATOM 1571 N N . PRO A 1 194 ? 15.220 19.163 -12.680 1.00 91.94 194 PRO A N 1
ATOM 1572 C CA . PRO A 1 194 ? 15.769 18.382 -11.573 1.00 91.94 194 PRO A CA 1
ATOM 1573 C C . PRO A 1 194 ? 15.925 19.208 -10.285 1.00 91.94 194 PRO A C 1
ATOM 1575 O O . PRO A 1 194 ? 16.449 20.322 -10.313 1.00 91.94 194 PRO A O 1
ATOM 1578 N N . GLY A 1 195 ? 15.463 18.656 -9.163 1.00 92.69 195 GLY A N 1
ATOM 1579 C CA . GLY A 1 195 ? 15.372 19.310 -7.854 1.00 92.69 195 GLY A CA 1
ATOM 1580 C C . GLY A 1 195 ? 14.031 20.001 -7.575 1.00 92.69 195 GLY A C 1
ATOM 1581 O O . GLY A 1 195 ? 13.748 20.353 -6.427 1.00 92.69 195 GLY A O 1
ATOM 1582 N N . ASP A 1 196 ? 13.171 20.188 -8.583 1.00 95.06 196 ASP A N 1
ATOM 1583 C CA . ASP A 1 196 ? 11.850 20.768 -8.359 1.00 95.06 196 ASP A CA 1
ATOM 1584 C C . ASP A 1 196 ? 10.903 19.785 -7.666 1.00 95.06 196 ASP A C 1
ATOM 1586 O O . ASP A 1 196 ? 10.865 18.589 -7.964 1.00 95.06 196 ASP A O 1
ATOM 1590 N N . LYS A 1 197 ? 10.035 20.327 -6.805 1.00 96.44 197 LYS A N 1
ATOM 1591 C CA . LYS A 1 197 ? 8.891 19.581 -6.275 1.00 96.44 197 LYS A CA 1
ATOM 1592 C C . LYS A 1 197 ? 7.808 19.391 -7.331 1.00 96.44 197 LYS A C 1
ATOM 1594 O O . LYS A 1 197 ? 7.487 20.320 -8.094 1.00 96.44 197 LYS A O 1
ATOM 1599 N N . ILE A 1 198 ? 7.188 18.219 -7.281 1.00 95.19 198 ILE A N 1
ATOM 1600 C CA . ILE A 1 198 ? 6.064 17.825 -8.122 1.00 95.19 198 ILE A CA 1
ATOM 1601 C C . ILE A 1 198 ? 4.959 17.192 -7.277 1.00 95.19 198 ILE A C 1
ATOM 1603 O O . ILE A 1 198 ? 5.237 16.419 -6.365 1.00 95.19 198 ILE A O 1
ATOM 1607 N N . GLU A 1 199 ? 3.713 17.541 -7.578 1.00 96.31 199 GLU A N 1
ATOM 1608 C CA . GLU A 1 199 ? 2.531 16.865 -7.044 1.00 96.31 199 GLU A CA 1
ATOM 1609 C C . GLU A 1 199 ? 2.029 15.881 -8.096 1.00 96.31 199 GLU A C 1
ATOM 1611 O O . GLU A 1 199 ? 1.857 16.259 -9.255 1.00 96.31 199 GLU A O 1
ATOM 1616 N N . ILE A 1 200 ? 1.814 14.634 -7.689 1.00 96.31 200 ILE A N 1
ATOM 1617 C CA . ILE A 1 200 ? 1.364 13.540 -8.552 1.00 96.31 200 ILE A CA 1
ATOM 1618 C C . ILE A 1 200 ? 0.064 13.016 -7.959 1.00 96.31 200 ILE A C 1
ATOM 1620 O O . ILE A 1 200 ? 0.031 12.687 -6.771 1.00 96.31 200 ILE A O 1
ATOM 1624 N N . ARG A 1 201 ? -1.020 12.991 -8.737 1.00 96.56 201 ARG A N 1
ATOM 1625 C CA . ARG A 1 201 ? -2.310 12.469 -8.268 1.00 96.56 201 ARG A CA 1
ATOM 1626 C C . ARG A 1 201 ? -2.289 10.952 -8.265 1.00 96.56 201 ARG A C 1
ATOM 1628 O O . ARG A 1 201 ? -1.556 10.340 -9.032 1.00 96.56 201 ARG A O 1
ATOM 1635 N N . LYS A 1 202 ? -3.155 10.348 -7.452 1.00 94.81 202 LYS A N 1
ATOM 1636 C CA . LYS A 1 202 ? -3.340 8.891 -7.454 1.00 94.81 202 LYS A CA 1
ATOM 1637 C C . LYS A 1 202 ? -3.596 8.347 -8.868 1.00 94.81 202 LYS A C 1
ATOM 1639 O O . LYS A 1 202 ? -2.942 7.394 -9.267 1.00 94.81 202 LYS A O 1
ATOM 1644 N N . ASP A 1 203 ? -4.477 9.001 -9.622 1.00 94.00 203 ASP A N 1
ATOM 1645 C CA . ASP A 1 203 ? -4.864 8.586 -10.981 1.00 94.00 203 ASP A CA 1
ATOM 1646 C C . ASP A 1 203 ? -3.771 8.853 -12.038 1.00 94.00 203 ASP A C 1
ATOM 1648 O O . ASP A 1 203 ? -3.895 8.420 -13.184 1.00 94.00 203 ASP A O 1
ATOM 1652 N N . ASP A 1 204 ? -2.701 9.569 -11.668 1.00 95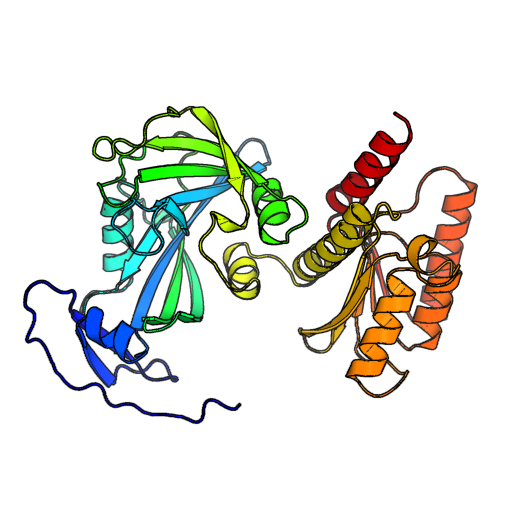.25 204 ASP A N 1
ATOM 1653 C CA . ASP A 1 204 ? -1.531 9.749 -12.528 1.00 95.25 204 ASP A CA 1
ATOM 1654 C C . ASP A 1 204 ? -0.559 8.560 -12.410 1.00 95.25 204 ASP A C 1
ATOM 1656 O O . ASP A 1 204 ? 0.367 8.474 -13.208 1.00 95.25 204 ASP A O 1
ATOM 1660 N N . PHE A 1 205 ? -0.720 7.649 -11.443 1.00 95.19 205 PHE A N 1
ATOM 1661 C CA . PHE A 1 205 ? 0.055 6.404 -11.390 1.00 95.19 205 PHE A CA 1
ATOM 1662 C C . PHE A 1 205 ? -0.570 5.333 -12.290 1.00 95.19 205 PHE A C 1
ATOM 1664 O O . PHE A 1 205 ? -1.788 5.285 -12.448 1.00 95.19 205 PHE A O 1
ATOM 1671 N N . CYS A 1 206 ? 0.262 4.446 -12.840 1.00 90.56 206 CYS A N 1
ATOM 1672 C CA . CYS A 1 206 ? -0.228 3.208 -13.440 1.00 90.56 206 CYS A CA 1
ATOM 1673 C C . CYS A 1 206 ? -1.003 2.405 -12.385 1.00 90.56 206 CYS A C 1
ATOM 1675 O O . CYS A 1 206 ? -0.591 2.331 -11.221 1.00 90.56 206 CYS A O 1
ATOM 1677 N N . GLU A 1 207 ? -2.118 1.804 -12.790 1.00 85.00 207 GLU A N 1
ATOM 1678 C CA . GLU A 1 207 ? -2.932 0.990 -11.896 1.00 85.00 207 GLU A CA 1
ATOM 1679 C C . GLU A 1 207 ? -2.230 -0.345 -11.613 1.00 85.00 207 GLU A C 1
ATOM 1681 O O . GLU A 1 207 ? -1.871 -1.078 -12.528 1.00 85.00 207 GLU A O 1
ATOM 1686 N N . TYR A 1 208 ? -2.029 -0.646 -10.330 1.00 84.12 208 TYR A N 1
ATOM 1687 C CA . TYR A 1 208 ? -1.517 -1.929 -9.850 1.00 84.12 208 TYR A CA 1
ATOM 1688 C C . TYR A 1 208 ? -2.451 -2.470 -8.772 1.00 84.12 208 TYR A C 1
ATOM 1690 O O . TYR A 1 208 ? -2.995 -1.691 -7.976 1.00 84.12 208 TYR A O 1
ATOM 1698 N N . ASP A 1 209 ? -2.576 -3.798 -8.670 1.00 88.50 209 ASP A N 1
ATOM 1699 C CA . ASP A 1 209 ? -3.257 -4.400 -7.524 1.00 88.50 209 ASP A CA 1
ATOM 1700 C C . ASP A 1 209 ? -2.523 -3.993 -6.229 1.00 88.50 209 ASP A C 1
ATOM 1702 O O . ASP A 1 209 ? -1.292 -4.019 -6.127 1.00 88.50 209 ASP A O 1
ATOM 1706 N N . LEU A 1 210 ? -3.262 -3.618 -5.186 1.00 90.81 210 LEU A N 1
ATOM 1707 C CA . LEU A 1 210 ? -2.653 -3.282 -3.898 1.00 90.81 210 LEU A CA 1
ATOM 1708 C C . LEU A 1 210 ? -1.879 -4.471 -3.297 1.00 90.81 210 LEU A C 1
ATOM 1710 O O . LEU A 1 210 ? -0.936 -4.261 -2.532 1.00 90.81 210 LEU A O 1
ATOM 1714 N N . LYS A 1 211 ? -2.211 -5.713 -3.669 1.00 90.75 211 LYS A N 1
ATOM 1715 C CA . LYS A 1 211 ? -1.429 -6.918 -3.358 1.00 90.75 211 LYS A CA 1
ATOM 1716 C C . LYS A 1 211 ? -0.057 -6.895 -4.033 1.00 90.75 211 LYS A C 1
ATOM 1718 O O . LYS A 1 211 ? 0.919 -7.271 -3.381 1.00 90.75 211 LYS A O 1
ATOM 1723 N N . TYR A 1 212 ? 0.043 -6.404 -5.269 1.00 91.75 212 TYR A N 1
ATOM 1724 C CA . TYR A 1 212 ? 1.327 -6.159 -5.928 1.00 91.75 212 TYR A CA 1
ATOM 1725 C C . TYR A 1 212 ? 2.126 -5.095 -5.177 1.00 91.75 212 TYR A C 1
ATOM 1727 O O . TYR A 1 212 ? 3.278 -5.331 -4.812 1.00 91.75 212 TYR A O 1
ATOM 1735 N N . ILE A 1 213 ? 1.496 -3.972 -4.818 1.00 93.56 213 ILE A N 1
ATOM 1736 C CA . ILE A 1 213 ? 2.155 -2.920 -4.028 1.00 93.56 213 ILE A CA 1
ATOM 1737 C C . ILE A 1 213 ? 2.653 -3.457 -2.681 1.00 93.56 213 ILE A C 1
ATOM 1739 O O . ILE A 1 213 ? 3.796 -3.210 -2.292 1.00 93.56 213 ILE A O 1
ATOM 1743 N N . LYS A 1 214 ? 1.837 -4.241 -1.975 1.00 94.81 214 LYS A N 1
ATOM 1744 C CA . LYS A 1 214 ? 2.237 -4.920 -0.737 1.00 94.81 214 LYS A CA 1
ATOM 1745 C C . LYS A 1 214 ? 3.465 -5.803 -0.943 1.00 94.81 214 LYS A C 1
ATOM 1747 O O . LYS A 1 214 ? 4.413 -5.707 -0.167 1.00 94.81 214 LYS A O 1
ATOM 1752 N N . PHE A 1 215 ? 3.458 -6.620 -1.995 1.00 94.75 215 PHE A N 1
ATOM 1753 C CA . PHE A 1 215 ? 4.561 -7.509 -2.344 1.00 94.75 215 PHE A CA 1
ATOM 1754 C C . PHE A 1 215 ? 5.870 -6.743 -2.598 1.00 94.75 215 PHE A C 1
ATOM 1756 O O . PHE A 1 215 ? 6.885 -7.049 -1.972 1.00 94.75 215 PHE A O 1
ATOM 1763 N N . VAL A 1 216 ? 5.855 -5.708 -3.445 1.00 93.38 216 VAL A N 1
ATOM 1764 C CA . VAL A 1 216 ? 7.085 -4.995 -3.853 1.00 93.38 216 VAL A CA 1
ATOM 1765 C C . VAL A 1 216 ? 7.659 -4.087 -2.764 1.00 93.38 216 VAL A C 1
ATOM 1767 O O . VAL A 1 216 ? 8.878 -3.963 -2.629 1.00 93.38 216 VAL A O 1
ATOM 1770 N N . THR A 1 217 ? 6.795 -3.495 -1.940 1.00 92.94 217 THR A N 1
ATOM 1771 C CA . THR A 1 217 ? 7.211 -2.659 -0.800 1.00 92.94 217 THR A CA 1
ATOM 1772 C C . THR A 1 217 ? 7.591 -3.469 0.442 1.00 92.94 217 THR A C 1
ATOM 1774 O O . THR A 1 217 ? 8.164 -2.912 1.377 1.00 92.94 217 THR A O 1
ATOM 1777 N N . GLY A 1 218 ? 7.300 -4.775 0.465 1.00 92.75 218 GLY A N 1
ATOM 1778 C CA . GLY A 1 218 ? 7.542 -5.638 1.621 1.00 92.75 218 GLY A CA 1
ATOM 1779 C C . GLY A 1 218 ? 6.670 -5.305 2.837 1.00 92.75 218 GLY A C 1
ATOM 1780 O O . GLY A 1 218 ? 7.091 -5.565 3.963 1.00 92.75 218 GLY A O 1
ATOM 1781 N N . MET A 1 219 ? 5.483 -4.722 2.627 1.00 94.44 219 MET A N 1
ATOM 1782 C CA . MET A 1 219 ? 4.528 -4.450 3.707 1.00 94.44 219 MET A CA 1
ATOM 1783 C C . MET A 1 219 ? 4.029 -5.753 4.333 1.00 94.44 219 MET A C 1
ATOM 1785 O O . MET A 1 219 ? 3.635 -6.688 3.626 1.00 94.44 219 MET A O 1
ATOM 1789 N N . ASP A 1 220 ? 3.979 -5.792 5.665 1.00 96.25 220 ASP A N 1
ATOM 1790 C CA . ASP A 1 220 ? 3.309 -6.879 6.374 1.00 96.25 220 ASP A CA 1
ATOM 1791 C C . ASP A 1 220 ? 1.774 -6.752 6.294 1.00 96.25 220 ASP A C 1
ATOM 1793 O O . ASP A 1 220 ? 1.219 -5.756 5.817 1.00 96.25 220 ASP A O 1
ATOM 1797 N N . ASP A 1 221 ? 1.070 -7.805 6.718 1.00 97.12 221 ASP A N 1
ATOM 1798 C CA . ASP A 1 221 ? -0.396 -7.843 6.709 1.00 97.12 221 ASP A CA 1
ATOM 1799 C C . ASP A 1 221 ? -1.006 -6.715 7.548 1.00 97.12 221 ASP A C 1
ATOM 1801 O O . ASP A 1 221 ? -2.002 -6.114 7.145 1.00 97.12 221 ASP A O 1
ATOM 1805 N N . ASP A 1 222 ? -0.414 -6.411 8.703 1.00 98.19 222 ASP A N 1
ATOM 1806 C CA . ASP A 1 222 ? -0.985 -5.434 9.616 1.00 98.19 222 ASP A CA 1
ATOM 1807 C C . ASP A 1 222 ? -0.867 -4.016 9.065 1.00 98.19 222 ASP A C 1
ATOM 1809 O O . ASP A 1 222 ? -1.827 -3.247 9.151 1.00 98.19 222 ASP A O 1
ATOM 1813 N N . GLU A 1 223 ? 0.282 -3.674 8.481 1.00 97.88 223 GLU A N 1
ATOM 1814 C CA . GLU A 1 223 ? 0.485 -2.401 7.800 1.00 97.88 223 GLU A CA 1
ATOM 1815 C C . GLU A 1 223 ? -0.495 -2.257 6.631 1.00 97.88 223 GLU A C 1
ATOM 1817 O O . GLU A 1 223 ? -1.196 -1.247 6.534 1.00 97.88 223 GLU A O 1
ATOM 1822 N N . PHE A 1 224 ? -0.608 -3.291 5.792 1.00 98.38 224 PHE A N 1
ATOM 1823 C CA . PHE A 1 224 ? -1.503 -3.300 4.638 1.00 98.38 224 PHE A CA 1
ATOM 1824 C C . PHE A 1 224 ? -2.967 -3.054 5.031 1.00 98.38 224 PHE A C 1
ATOM 18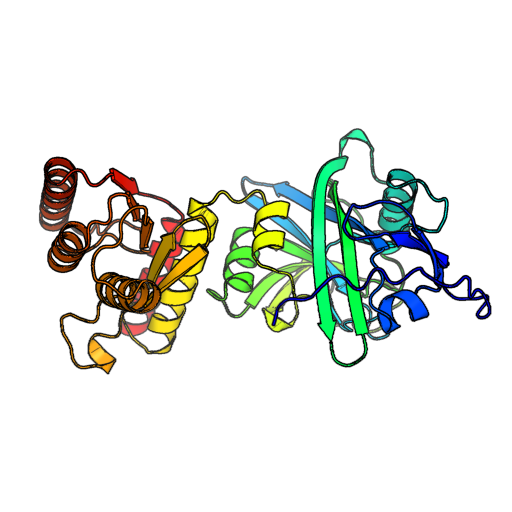26 O O . PHE A 1 224 ? -3.624 -2.155 4.502 1.00 98.38 224 PHE A O 1
ATOM 1833 N N . PHE A 1 225 ? -3.490 -3.814 5.996 1.00 98.69 225 PHE A N 1
ATOM 1834 C CA . PHE A 1 225 ? -4.885 -3.661 6.413 1.00 98.69 225 PHE A CA 1
ATOM 1835 C C . PHE A 1 225 ? -5.129 -2.389 7.232 1.00 98.69 225 PHE A C 1
ATOM 1837 O O . PHE A 1 225 ? -6.246 -1.865 7.231 1.00 98.69 225 PHE A O 1
ATOM 1844 N N . MET A 1 226 ? -4.110 -1.845 7.902 1.00 98.75 226 MET A N 1
ATOM 1845 C CA . MET A 1 226 ? -4.230 -0.541 8.551 1.00 98.75 226 MET A CA 1
ATOM 1846 C C . MET A 1 226 ? -4.282 0.605 7.532 1.00 98.75 226 MET A C 1
ATOM 1848 O O . MET A 1 226 ? -5.049 1.547 7.732 1.00 98.75 226 MET A O 1
ATOM 1852 N N . TRP A 1 227 ? -3.554 0.518 6.415 1.00 98.44 227 TRP A N 1
ATOM 1853 C CA . TRP A 1 227 ? -3.716 1.459 5.303 1.00 98.44 227 TRP A CA 1
ATOM 1854 C C . TRP A 1 227 ? -5.130 1.416 4.709 1.00 98.44 227 TRP A C 1
ATOM 1856 O O . TRP A 1 227 ? -5.738 2.462 4.483 1.00 98.44 227 TRP A O 1
ATOM 1866 N N . GLU A 1 228 ? -5.709 0.225 4.558 1.00 98.56 228 GLU A N 1
ATOM 1867 C CA . GLU A 1 228 ? -7.112 0.059 4.152 1.00 98.56 228 GLU A CA 1
ATOM 1868 C C . GLU A 1 228 ? -8.097 0.674 5.168 1.00 98.56 228 GLU A C 1
ATOM 1870 O O . GLU A 1 228 ? -9.091 1.299 4.787 1.00 98.56 228 GLU A O 1
ATOM 1875 N N . ALA A 1 229 ? -7.812 0.568 6.472 1.00 98.81 229 ALA A N 1
ATOM 1876 C CA . ALA A 1 229 ? -8.587 1.249 7.511 1.00 98.81 229 ALA A CA 1
ATOM 1877 C C . ALA A 1 229 ? -8.412 2.781 7.467 1.00 98.81 229 ALA A C 1
ATOM 1879 O O . ALA A 1 229 ? -9.372 3.515 7.710 1.00 98.81 229 ALA A O 1
ATOM 1880 N N . LEU A 1 230 ? -7.224 3.287 7.123 1.00 98.75 230 LEU A N 1
ATOM 1881 C CA . LEU A 1 230 ? -6.981 4.716 6.896 1.00 98.75 230 LEU A CA 1
ATOM 1882 C C . LEU A 1 230 ? -7.739 5.243 5.673 1.00 98.75 230 LEU A C 1
ATOM 1884 O O . LEU A 1 230 ? -8.266 6.354 5.729 1.00 98.75 230 LEU A O 1
ATOM 1888 N N . ALA A 1 231 ? -7.872 4.446 4.611 1.00 98.38 231 ALA A N 1
ATOM 1889 C CA . ALA A 1 231 ? -8.711 4.786 3.463 1.00 98.38 231 ALA A CA 1
ATOM 1890 C C . ALA A 1 231 ? -10.189 4.949 3.873 1.00 98.38 231 ALA A C 1
ATOM 1892 O O . ALA A 1 231 ? -10.859 5.895 3.457 1.00 98.38 231 ALA A O 1
ATOM 1893 N N . GLU A 1 232 ? -10.700 4.090 4.762 1.00 98.81 232 GLU A N 1
ATOM 1894 C CA . GLU A 1 232 ? -12.022 4.279 5.376 1.00 98.81 232 GLU A CA 1
ATOM 1895 C C . GLU A 1 232 ? -12.073 5.548 6.247 1.00 98.81 232 GLU A C 1
ATOM 1897 O O . GLU A 1 232 ? -13.017 6.333 6.150 1.00 98.81 232 GLU A O 1
ATOM 1902 N N . ALA A 1 233 ? -11.039 5.822 7.048 1.00 98.69 233 ALA A N 1
ATOM 1903 C CA . ALA A 1 233 ? -10.966 7.045 7.851 1.00 98.69 233 ALA A CA 1
ATOM 1904 C C . ALA A 1 233 ? -11.007 8.316 6.983 1.00 98.69 233 ALA A C 1
ATOM 1906 O O . ALA A 1 233 ? -11.658 9.294 7.359 1.00 98.69 233 ALA A O 1
ATOM 1907 N N . LYS A 1 234 ? -10.381 8.290 5.799 1.00 98.25 234 LYS A N 1
ATOM 1908 C CA . LYS A 1 234 ? -10.450 9.371 4.806 1.00 98.25 234 LYS A CA 1
ATOM 1909 C C . LYS A 1 234 ? -11.865 9.565 4.258 1.00 98.25 234 LYS A C 1
ATOM 1911 O O . LYS A 1 234 ? -12.310 10.701 4.147 1.00 98.25 234 LYS A O 1
ATOM 1916 N N . LYS A 1 235 ? -12.635 8.494 4.033 1.00 98.50 235 LYS A N 1
ATOM 1917 C CA . LYS A 1 235 ? -14.058 8.616 3.652 1.00 98.50 235 LYS A CA 1
ATOM 1918 C C . LYS A 1 235 ? -14.895 9.319 4.725 1.00 98.50 235 LYS A C 1
ATOM 1920 O O . LYS A 1 235 ? -15.800 10.073 4.377 1.00 98.50 235 LYS A O 1
ATOM 1925 N N . ALA A 1 236 ? -14.613 9.091 6.013 1.00 98.50 236 ALA A N 1
ATOM 1926 C CA . ALA A 1 236 ? -15.227 9.866 7.096 1.00 98.50 236 ALA A CA 1
ATOM 1927 C C . ALA A 1 236 ? -14.755 11.330 7.080 1.00 98.50 236 ALA A C 1
ATOM 1929 O O . ALA A 1 236 ? -15.588 12.232 7.145 1.00 98.50 236 ALA A O 1
ATOM 1930 N N . TYR A 1 237 ? -13.450 11.571 6.916 1.00 97.69 237 TYR A N 1
ATOM 1931 C CA . TYR A 1 237 ? -12.895 12.924 6.792 1.00 97.69 237 TYR A CA 1
ATOM 1932 C C . TYR A 1 237 ? -13.621 13.746 5.713 1.00 97.69 237 TYR A C 1
ATOM 1934 O O . TYR A 1 237 ? -14.034 14.877 5.965 1.00 97.69 237 TYR A O 1
ATOM 1942 N N . ASP A 1 238 ? -13.824 13.159 4.532 1.00 96.44 238 ASP A N 1
ATOM 1943 C CA . ASP A 1 238 ? -14.459 13.815 3.379 1.00 96.44 238 ASP A CA 1
ATOM 1944 C C . ASP A 1 238 ? -15.950 14.098 3.584 1.00 96.44 238 ASP A C 1
ATOM 1946 O O . ASP A 1 238 ? -16.519 14.964 2.922 1.00 96.44 238 ASP A O 1
ATOM 1950 N N . LYS A 1 239 ? -16.576 13.399 4.535 1.00 97.19 239 LYS A N 1
ATOM 1951 C CA . LYS A 1 239 ? -17.958 13.620 4.978 1.00 97.19 239 LYS A CA 1
ATOM 1952 C C . LYS A 1 239 ? -18.060 14.562 6.179 1.00 97.19 239 LYS A C 1
ATOM 1954 O O . LYS A 1 239 ? -19.136 14.683 6.752 1.00 97.19 239 LYS A O 1
ATOM 1959 N N . GLU A 1 240 ? -16.957 15.201 6.564 1.00 96.62 240 GLU A N 1
ATOM 1960 C CA . GLU A 1 240 ? -16.863 16.062 7.747 1.00 96.62 240 GLU A CA 1
ATOM 1961 C C . GLU A 1 240 ? -17.166 15.326 9.071 1.00 96.62 240 GLU A C 1
ATOM 1963 O O . GLU A 1 240 ? -17.545 15.929 10.074 1.00 96.62 240 GLU A O 1
ATOM 1968 N N . GLU A 1 241 ? -16.944 14.010 9.096 1.00 97.81 241 GLU A N 1
ATOM 1969 C CA . GLU A 1 241 ? -17.063 13.146 10.271 1.00 97.81 241 GLU A CA 1
ATOM 1970 C C . GLU A 1 241 ? -15.710 12.993 10.974 1.00 97.81 241 GLU A C 1
ATOM 1972 O O . GLU A 1 241 ? -14.654 13.101 10.350 1.00 97.81 241 GLU A O 1
ATOM 1977 N N . THR A 1 242 ? -15.712 12.662 12.274 1.00 97.44 242 THR A N 1
ATOM 1978 C CA . THR A 1 242 ? -14.451 12.326 12.967 1.00 97.44 242 THR A CA 1
ATOM 1979 C C . THR A 1 242 ? -13.755 11.177 12.214 1.00 97.44 242 THR A C 1
ATOM 1981 O O . THR A 1 242 ? -14.358 10.107 12.107 1.00 97.44 242 THR A O 1
ATOM 1984 N N . PRO A 1 243 ? -12.519 11.353 11.700 1.00 98.00 243 PRO A N 1
ATOM 1985 C CA . PRO A 1 243 ? -11.920 10.443 10.725 1.00 98.00 243 PRO A CA 1
ATOM 1986 C C . PRO A 1 243 ? -11.367 9.188 11.398 1.00 98.00 243 PRO A C 1
ATOM 1988 O O . PRO A 1 243 ? -10.188 9.086 11.734 1.00 98.00 243 PRO A O 1
ATOM 1991 N N . ILE A 1 244 ? -12.257 8.231 11.626 1.00 98.62 244 ILE A N 1
ATOM 1992 C CA . ILE A 1 244 ? -11.935 6.910 12.156 1.00 98.62 244 ILE A CA 1
ATOM 1993 C C . ILE A 1 244 ? -12.481 5.885 11.172 1.00 98.62 244 ILE A C 1
ATOM 1995 O O . ILE A 1 244 ? -13.640 5.976 10.756 1.00 98.62 244 ILE A O 1
ATOM 1999 N N . GLY A 1 245 ? -11.632 4.931 10.808 1.00 98.81 245 GLY A N 1
ATOM 2000 C CA . GLY A 1 245 ? -11.944 3.847 9.893 1.00 98.81 245 GLY A CA 1
ATOM 2001 C C . GLY A 1 245 ? -11.563 2.500 10.489 1.00 98.81 245 GLY A C 1
ATOM 2002 O O . GLY A 1 245 ? -10.695 2.409 11.363 1.00 98.81 245 GLY A O 1
ATOM 2003 N N . ALA A 1 246 ? -12.243 1.462 10.022 1.00 98.94 246 ALA A N 1
ATOM 2004 C CA . ALA A 1 246 ? -12.035 0.090 10.429 1.00 98.94 246 ALA A CA 1
ATOM 2005 C C . ALA A 1 246 ? -12.282 -0.874 9.263 1.00 98.94 246 ALA A C 1
ATOM 2007 O O . ALA A 1 246 ? -13.199 -0.680 8.460 1.00 98.94 246 ALA A O 1
ATOM 2008 N N . VAL A 1 247 ? -11.502 -1.951 9.221 1.00 98.94 247 VAL A N 1
ATOM 2009 C CA . VAL A 1 247 ? -11.730 -3.091 8.325 1.00 98.94 247 VAL A CA 1
ATOM 2010 C C . VAL A 1 247 ? -11.681 -4.395 9.115 1.00 98.94 247 VAL A C 1
ATOM 2012 O O . VAL A 1 247 ? -10.968 -4.510 10.113 1.00 98.94 247 VAL A O 1
ATOM 2015 N N . ILE A 1 248 ? -12.462 -5.385 8.690 1.00 98.94 248 ILE A N 1
ATOM 2016 C CA . ILE A 1 248 ? -12.461 -6.736 9.255 1.00 98.94 248 ILE A CA 1
ATOM 2017 C C . ILE A 1 248 ? -11.979 -7.703 8.192 1.00 98.94 248 ILE A C 1
ATOM 2019 O O . ILE A 1 248 ? -12.533 -7.756 7.094 1.00 98.94 248 ILE A O 1
ATOM 2023 N N . VAL A 1 249 ? -10.976 -8.488 8.560 1.00 98.75 249 VAL A N 1
ATOM 2024 C CA . VAL A 1 249 ? -10.283 -9.419 7.675 1.00 98.75 249 VAL A CA 1
ATOM 2025 C C . VAL A 1 249 ? -10.549 -10.845 8.120 1.00 98.75 249 VAL A C 1
ATOM 2027 O O . VAL A 1 249 ? -10.553 -11.138 9.320 1.00 98.75 249 VAL A O 1
ATOM 2030 N N . LYS A 1 250 ? -10.737 -11.739 7.152 1.00 98.19 250 LYS A N 1
ATOM 2031 C CA . LYS A 1 250 ? -10.788 -13.183 7.354 1.00 98.19 250 LYS A CA 1
ATOM 2032 C C . LYS A 1 250 ? -10.060 -13.869 6.202 1.00 98.19 250 LYS A C 1
ATOM 2034 O O . LYS A 1 250 ? -10.328 -13.560 5.049 1.00 98.19 250 LYS A O 1
ATOM 2039 N N . ASP A 1 251 ? -9.153 -14.787 6.526 1.00 96.44 251 ASP A N 1
ATOM 2040 C CA . ASP A 1 251 ? -8.390 -15.566 5.539 1.00 96.44 251 ASP A CA 1
ATOM 2041 C C . ASP A 1 251 ? -7.645 -14.686 4.505 1.00 96.44 251 ASP A C 1
ATOM 2043 O O . ASP A 1 251 ? -7.567 -15.018 3.329 1.00 96.44 251 ASP A O 1
ATOM 2047 N N . GLY A 1 252 ? -7.111 -13.539 4.952 1.00 95.62 252 GLY A N 1
ATOM 2048 C CA . GLY A 1 252 ? -6.381 -12.582 4.107 1.00 95.62 252 GLY A CA 1
ATOM 2049 C C . GLY A 1 252 ? -7.261 -11.632 3.286 1.00 95.62 252 GLY A C 1
ATOM 2050 O O . GLY A 1 252 ? -6.732 -10.760 2.604 1.00 95.62 252 GLY A O 1
ATOM 2051 N N . GLU A 1 253 ? -8.585 -11.750 3.379 1.00 97.00 253 GLU A N 1
ATOM 2052 C CA . GLU A 1 253 ? -9.533 -10.949 2.604 1.00 97.00 253 GLU A CA 1
ATOM 2053 C C . GLU A 1 253 ? -10.368 -10.036 3.509 1.00 97.00 253 GLU A C 1
ATOM 2055 O O . GLU A 1 253 ? -10.806 -10.427 4.597 1.00 97.00 253 GLU A O 1
ATOM 2060 N N . ILE A 1 254 ? -10.614 -8.803 3.060 1.00 98.50 254 ILE A N 1
ATOM 2061 C CA . ILE A 1 254 ? -11.485 -7.862 3.773 1.00 98.50 254 ILE A CA 1
ATOM 2062 C C . ILE A 1 254 ? -12.939 -8.277 3.550 1.00 98.50 254 ILE A C 1
ATOM 2064 O O . ILE A 1 254 ? -13.447 -8.238 2.432 1.00 98.50 254 ILE A O 1
ATOM 2068 N N . ILE A 1 255 ? -13.626 -8.629 4.634 1.00 98.56 255 ILE A N 1
ATOM 2069 C CA . ILE A 1 255 ? -15.033 -9.050 4.621 1.00 98.56 255 ILE A CA 1
ATOM 2070 C C . ILE A 1 255 ? -15.989 -7.980 5.149 1.00 98.56 255 ILE A C 1
ATOM 2072 O O . ILE A 1 255 ? -17.199 -8.134 5.006 1.00 98.56 255 ILE A O 1
ATOM 2076 N N . GLY A 1 256 ? -15.473 -6.923 5.777 1.00 98.75 256 GLY A N 1
ATOM 2077 C CA . GLY A 1 256 ? -16.286 -5.811 6.257 1.00 98.75 256 GLY A CA 1
ATOM 2078 C C . GLY A 1 256 ? -15.494 -4.518 6.367 1.00 98.75 256 GLY A C 1
ATOM 2079 O O . GLY A 1 256 ? -14.324 -4.533 6.754 1.00 98.75 256 GLY A O 1
ATOM 2080 N N . ARG A 1 257 ? -16.139 -3.398 6.046 1.00 98.81 257 ARG A N 1
ATOM 2081 C CA . ARG A 1 257 ? -15.562 -2.051 6.118 1.00 98.81 257 ARG A CA 1
ATOM 2082 C C . ARG A 1 257 ? -16.483 -1.112 6.885 1.00 98.81 257 ARG A C 1
ATOM 2084 O O . ARG A 1 257 ? -17.705 -1.251 6.862 1.00 98.81 257 ARG A O 1
ATOM 2091 N N . GLY A 1 258 ? -15.900 -0.135 7.564 1.00 98.75 258 GLY A N 1
ATOM 2092 C CA . GLY A 1 258 ? -16.666 0.881 8.267 1.00 98.75 258 GLY A CA 1
ATOM 2093 C C . GLY A 1 258 ? -15.852 2.136 8.522 1.00 98.75 258 GLY A C 1
ATOM 2094 O O . GLY A 1 258 ? -14.682 2.079 8.877 1.00 98.75 258 GLY A O 1
ATOM 2095 N N . HIS A 1 259 ? -16.504 3.282 8.404 1.00 98.81 259 HIS A N 1
ATOM 2096 C CA . HIS A 1 259 ? -15.981 4.576 8.822 1.00 98.81 259 HIS A CA 1
ATOM 2097 C C . HIS A 1 259 ? -17.040 5.294 9.644 1.00 98.81 259 HIS A C 1
ATOM 2099 O O . HIS A 1 259 ? -18.225 4.993 9.513 1.00 98.81 259 HIS A O 1
ATOM 2105 N N . ASN A 1 260 ? -16.626 6.194 10.531 1.00 98.69 260 ASN A N 1
ATOM 2106 C CA . ASN A 1 260 ? -17.563 6.919 11.384 1.00 98.69 260 ASN A CA 1
ATOM 2107 C C . ASN A 1 260 ? -18.620 7.674 10.549 1.00 98.69 260 ASN A C 1
ATOM 2109 O O . ASN A 1 260 ? -18.272 8.394 9.614 1.00 98.69 260 ASN A O 1
ATOM 2113 N N . LEU A 1 261 ? -19.895 7.496 10.905 1.00 98.62 261 LEU A N 1
ATOM 2114 C CA . LEU A 1 261 ? -21.069 8.116 10.269 1.00 98.62 261 LEU A CA 1
ATOM 2115 C C . LEU A 1 261 ? -22.090 8.585 11.324 1.00 98.62 261 LEU A C 1
ATOM 2117 O O . LEU A 1 261 ? -23.302 8.562 11.091 1.00 98.62 261 LEU A O 1
ATOM 2121 N N . THR A 1 262 ? -21.597 8.935 12.516 1.00 98.50 262 THR A N 1
ATOM 2122 C CA . THR A 1 262 ? -22.420 9.318 13.671 1.00 98.50 262 THR A CA 1
ATOM 2123 C C . THR A 1 262 ? -23.300 10.526 13.364 1.00 98.50 262 THR A C 1
ATOM 2125 O O . THR A 1 262 ? -24.505 10.482 13.623 1.00 98.50 262 THR A O 1
ATOM 2128 N N . GLU A 1 263 ? -22.734 11.585 12.784 1.00 97.75 263 GLU A N 1
ATOM 2129 C CA . GLU A 1 263 ? -23.474 12.804 12.449 1.00 97.75 263 GLU A CA 1
ATOM 2130 C C . GLU A 1 263 ? -24.376 12.589 11.229 1.00 97.75 263 GLU A C 1
ATOM 2132 O O . GLU A 1 263 ? -25.532 13.010 11.226 1.00 97.75 263 GLU A O 1
ATOM 2137 N N . PHE A 1 264 ? -23.900 11.867 10.216 1.00 97.69 264 PHE A N 1
ATOM 2138 C CA . PHE A 1 264 ? -24.655 11.583 9.002 1.00 97.69 264 PHE A CA 1
ATOM 2139 C C . PHE A 1 264 ? -25.943 10.802 9.294 1.00 97.69 264 PHE A C 1
ATOM 2141 O O . PHE A 1 264 ? -27.012 11.158 8.796 1.00 97.69 264 PHE A O 1
ATOM 2148 N N . PHE A 1 265 ? -25.861 9.749 10.114 1.00 97.81 265 PHE A N 1
ATOM 2149 C CA . PHE A 1 265 ? -27.029 8.948 10.484 1.00 97.81 265 PHE A CA 1
ATOM 2150 C C . PHE A 1 265 ? -27.790 9.478 11.699 1.00 97.81 265 PHE A C 1
ATOM 2152 O O . PHE A 1 265 ? -28.884 8.982 11.971 1.00 97.81 265 PHE A O 1
ATOM 2159 N N . GLN A 1 266 ? -27.240 10.459 12.424 1.00 97.62 266 GLN A N 1
ATOM 2160 C CA . GLN A 1 266 ? -27.748 10.880 13.734 1.00 97.62 266 GLN A CA 1
ATOM 2161 C C . GLN A 1 266 ? -27.898 9.675 14.689 1.00 97.62 266 GLN A C 1
ATOM 2163 O O . GLN A 1 266 ? -28.864 9.560 15.447 1.00 97.62 266 GLN A O 1
ATOM 2168 N N . ASP A 1 267 ? -26.934 8.753 14.625 1.00 98.19 267 ASP A N 1
ATOM 2169 C CA . ASP A 1 267 ? -26.909 7.491 15.363 1.00 98.19 267 ASP A CA 1
ATOM 2170 C C . ASP A 1 267 ? -25.627 7.417 16.192 1.00 98.19 267 ASP A C 1
ATOM 2172 O O . ASP A 1 267 ? -24.528 7.255 15.664 1.00 98.19 267 ASP A O 1
ATOM 2176 N N . SER A 1 268 ? -25.777 7.484 17.516 1.00 97.44 268 SER A N 1
ATOM 2177 C CA . SER A 1 268 ? -24.664 7.436 18.471 1.00 97.44 268 SER A CA 1
ATOM 2178 C C . SER A 1 268 ? -23.881 6.119 18.460 1.00 97.44 268 SER A C 1
ATOM 2180 O O . SER A 1 268 ? -22.853 6.014 19.130 1.00 97.44 268 SER A O 1
ATOM 2182 N N . THR A 1 269 ? -24.355 5.111 17.725 1.00 98.38 269 THR A N 1
ATOM 2183 C CA . THR A 1 269 ? -23.697 3.816 17.558 1.00 98.38 269 THR A CA 1
ATOM 2184 C C . THR A 1 269 ? -22.985 3.655 16.214 1.00 98.38 269 THR A C 1
ATOM 2186 O O . THR A 1 269 ? -22.252 2.679 16.052 1.00 98.38 269 THR A O 1
ATOM 2189 N N . ALA A 1 270 ? -23.122 4.601 15.274 1.00 98.56 270 ALA A N 1
ATOM 2190 C CA . ALA A 1 270 ? -22.560 4.531 13.918 1.00 98.56 270 ALA A CA 1
ATOM 2191 C C . ALA A 1 270 ? -21.042 4.816 13.855 1.00 98.56 270 ALA A C 1
ATOM 2193 O O . ALA A 1 270 ? -20.540 5.542 12.995 1.00 98.56 270 ALA A O 1
ATOM 2194 N N . HIS A 1 271 ? -20.295 4.207 14.773 1.00 98.81 271 HIS A N 1
ATOM 2195 C CA . HIS A 1 271 ? -18.841 4.189 14.792 1.00 98.81 271 HIS A CA 1
ATOM 2196 C C . HIS A 1 271 ? -18.283 3.203 13.759 1.00 98.81 271 HIS A C 1
ATOM 2198 O O . HIS A 1 271 ? -18.915 2.193 13.435 1.00 98.81 271 HIS A O 1
ATOM 2204 N N . SER A 1 272 ? -17.052 3.454 13.311 1.00 98.75 272 SER A N 1
ATOM 2205 C CA . SER A 1 272 ? -16.359 2.638 12.309 1.00 98.75 272 SER A CA 1
ATOM 2206 C C . SER A 1 272 ? -16.353 1.139 12.629 1.00 98.75 272 SER A C 1
ATOM 2208 O O . SER A 1 272 ? -16.673 0.322 11.771 1.00 98.75 272 SER A O 1
ATOM 2210 N N . GLU A 1 273 ? -16.086 0.772 13.883 1.00 98.88 273 GLU A N 1
ATOM 2211 C CA . GLU A 1 273 ? -15.969 -0.612 14.337 1.00 98.88 273 GLU A CA 1
ATOM 2212 C C . GLU A 1 273 ? -17.328 -1.317 14.319 1.00 98.88 273 GLU A C 1
ATOM 2214 O O . GLU A 1 273 ? -17.429 -2.474 13.920 1.00 98.88 273 GLU A O 1
ATOM 2219 N N . ILE A 1 274 ? -18.391 -0.613 14.723 1.00 98.88 274 ILE A N 1
ATOM 2220 C CA . ILE A 1 274 ? -19.760 -1.145 14.724 1.00 98.88 274 ILE A CA 1
ATOM 2221 C C . ILE A 1 274 ? -20.230 -1.392 13.293 1.00 98.88 274 ILE A C 1
ATOM 2223 O O . ILE A 1 274 ? -20.797 -2.446 12.997 1.00 98.88 274 ILE A O 1
ATOM 2227 N N . LEU A 1 275 ? -19.973 -0.432 12.405 1.00 98.88 275 LEU A N 1
ATOM 2228 C CA . LEU A 1 275 ? -20.345 -0.531 11.001 1.00 98.88 275 LEU A CA 1
ATOM 2229 C C . LEU A 1 275 ? -19.558 -1.639 10.293 1.00 98.88 275 LEU A C 1
ATOM 2231 O O . LEU A 1 275 ? -20.179 -2.456 9.618 1.00 98.88 275 LEU A O 1
ATOM 2235 N N . ALA A 1 276 ? -18.252 -1.760 10.548 1.00 98.88 276 ALA A N 1
ATOM 2236 C CA . ALA A 1 276 ? -17.437 -2.848 10.009 1.00 98.88 276 ALA A CA 1
ATOM 2237 C C . ALA A 1 276 ? -17.906 -4.228 10.505 1.00 98.88 276 ALA A C 1
ATOM 2239 O O . ALA A 1 276 ? -18.015 -5.157 9.708 1.00 98.88 276 ALA A O 1
ATOM 2240 N N . ILE A 1 277 ? -18.254 -4.371 11.796 1.00 98.88 277 ILE A N 1
ATOM 2241 C CA . ILE A 1 277 ? -18.824 -5.616 12.355 1.00 98.88 277 ILE A CA 1
ATOM 2242 C C . ILE A 1 277 ? -20.138 -5.978 11.659 1.00 98.88 277 ILE A C 1
ATOM 2244 O O . ILE A 1 277 ? -20.370 -7.146 11.339 1.00 98.88 277 ILE A O 1
ATOM 2248 N N . LYS A 1 278 ? -21.010 -4.990 11.433 1.00 98.62 278 LYS A N 1
ATOM 2249 C CA . LYS A 1 278 ? -22.290 -5.198 10.751 1.00 98.62 278 LYS A CA 1
ATOM 2250 C C . LYS A 1 278 ? -22.080 -5.632 9.302 1.00 98.62 278 LYS A C 1
ATOM 2252 O O . LYS A 1 278 ? -22.739 -6.570 8.862 1.00 98.62 278 LYS A O 1
ATOM 2257 N N . ASP A 1 279 ? -21.164 -4.977 8.598 1.00 98.81 279 ASP A N 1
ATOM 2258 C CA . ASP A 1 279 ? -20.824 -5.284 7.210 1.00 98.81 279 ASP A CA 1
ATOM 2259 C C . ASP A 1 279 ? -20.245 -6.702 7.077 1.00 98.81 279 ASP A C 1
ATOM 2261 O O . ASP A 1 279 ? -20.795 -7.532 6.356 1.00 98.81 279 ASP A O 1
ATOM 2265 N N . ALA A 1 280 ? -19.261 -7.052 7.912 1.00 98.75 280 ALA A N 1
ATOM 2266 C CA . ALA A 1 280 ? -18.707 -8.406 7.983 1.00 98.75 280 ALA A CA 1
ATOM 2267 C C . ALA A 1 280 ? -19.766 -9.469 8.310 1.00 98.75 280 ALA A C 1
ATOM 2269 O O . ALA A 1 280 ? -19.758 -10.566 7.746 1.00 98.75 280 ALA A O 1
ATOM 2270 N N . GLY A 1 281 ? -20.701 -9.150 9.208 1.00 98.44 281 GLY A N 1
ATOM 2271 C CA . GLY A 1 281 ? -21.800 -10.045 9.550 1.00 98.44 281 GLY A CA 1
ATOM 2272 C C . GLY A 1 281 ? -22.761 -10.285 8.386 1.00 98.44 281 GLY A C 1
ATOM 2273 O O . GLY A 1 281 ? -23.239 -11.407 8.217 1.00 98.44 281 GLY A O 1
ATOM 2274 N N . ASN A 1 282 ? -23.012 -9.267 7.557 1.00 98.31 282 ASN A N 1
ATOM 2275 C CA . ASN A 1 282 ? -23.795 -9.417 6.331 1.00 98.31 282 ASN A CA 1
ATOM 2276 C C . ASN A 1 282 ? -23.057 -10.298 5.316 1.00 98.31 282 ASN A C 1
ATOM 2278 O O . ASN A 1 282 ? -23.663 -11.228 4.784 1.00 98.31 282 ASN A O 1
ATOM 2282 N N . THR A 1 283 ? -21.756 -10.066 5.113 1.00 98.31 283 THR A N 1
ATOM 2283 C CA . THR A 1 283 ? -20.908 -10.860 4.207 1.00 98.31 283 THR A CA 1
ATOM 2284 C C . THR A 1 283 ? -20.878 -12.339 4.593 1.00 98.31 283 THR A C 1
ATOM 2286 O O . THR A 1 283 ? -21.001 -13.210 3.736 1.00 98.31 283 THR A O 1
ATOM 2289 N N . LEU A 1 284 ? -20.769 -12.649 5.890 1.00 97.56 284 LEU A N 1
ATOM 2290 C CA . LEU A 1 284 ? -20.744 -14.031 6.388 1.00 97.56 284 LEU A CA 1
ATOM 2291 C C . LEU A 1 284 ? -22.137 -14.635 6.639 1.00 97.56 284 LEU A C 1
ATOM 2293 O O . LEU A 1 284 ? -22.236 -15.810 6.997 1.00 97.56 284 LEU A O 1
ATOM 2297 N N . GLY A 1 285 ? -23.212 -13.853 6.498 1.00 97.44 285 GLY A N 1
ATOM 2298 C CA . GLY A 1 285 ? -24.582 -14.291 6.782 1.00 97.44 285 GLY A CA 1
ATOM 2299 C C . GLY A 1 285 ? -24.867 -14.563 8.267 1.00 97.44 285 GLY A C 1
ATOM 2300 O O . GLY A 1 285 ? -25.771 -15.334 8.595 1.00 97.44 285 GLY A O 1
ATOM 2301 N N . GLY A 1 286 ? -24.108 -13.966 9.191 1.00 95.31 286 GLY A N 1
ATOM 2302 C CA . GLY A 1 286 ? -24.281 -14.187 10.625 1.00 95.31 286 GLY A CA 1
ATOM 2303 C C . GLY A 1 286 ? -23.438 -13.277 11.518 1.00 95.31 286 GLY A C 1
ATOM 2304 O O . GLY A 1 286 ? -22.409 -12.750 11.127 1.00 95.31 286 GLY A O 1
ATOM 2305 N N . TRP A 1 287 ? -23.856 -13.124 12.776 1.00 97.00 287 TRP A N 1
ATOM 2306 C CA . TRP A 1 287 ? -23.239 -12.191 13.734 1.00 97.00 287 TRP A CA 1
ATOM 2307 C C . TRP A 1 287 ? -21.941 -12.689 14.393 1.00 97.00 287 TRP A C 1
ATOM 2309 O O . TRP A 1 287 ? -21.306 -11.940 15.134 1.00 97.00 287 TRP A O 1
ATOM 2319 N N . ARG A 1 288 ? -21.573 -13.964 14.201 1.00 98.12 288 ARG A N 1
ATOM 2320 C CA . ARG A 1 288 ? -20.368 -14.563 14.796 1.00 98.12 288 ARG A CA 1
ATOM 2321 C C . ARG A 1 288 ? -19.206 -14.485 13.810 1.00 98.12 288 ARG A C 1
ATOM 2323 O O . ARG A 1 288 ? -19.178 -15.233 12.839 1.00 98.12 288 ARG A O 1
ATOM 2330 N N . LEU A 1 289 ? -18.227 -13.649 14.120 1.00 98.31 289 LEU A N 1
ATOM 2331 C CA . LEU A 1 289 ? -17.062 -13.347 13.291 1.00 98.31 289 LEU A CA 1
ATOM 2332 C C . LEU A 1 289 ? -15.835 -14.149 13.758 1.00 98.31 289 LEU A C 1
ATOM 2334 O O . LEU A 1 289 ? -14.802 -13.602 14.140 1.00 98.31 289 LEU A O 1
ATOM 2338 N N . PHE A 1 290 ? -15.970 -15.478 13.794 1.00 97.75 290 PHE A N 1
ATOM 2339 C CA . PHE A 1 290 ? -14.864 -16.359 14.179 1.00 97.75 290 PHE A CA 1
ATOM 2340 C C . PHE A 1 290 ? -13.723 -16.310 13.158 1.00 97.75 290 PHE A C 1
ATOM 2342 O O . PHE A 1 290 ? -13.966 -16.285 11.952 1.00 97.75 290 PHE A O 1
ATOM 2349 N N . GLY A 1 291 ? -12.485 -16.342 13.659 1.00 97.12 291 GLY A N 1
ATOM 2350 C CA . GLY A 1 291 ? -11.280 -16.293 12.826 1.00 97.12 291 GLY A CA 1
ATOM 2351 C C . GLY A 1 291 ? -11.036 -14.938 12.159 1.00 97.12 291 GLY A C 1
ATOM 2352 O O . GLY A 1 291 ? -10.174 -14.847 11.298 1.00 97.12 291 GLY A O 1
ATOM 2353 N N . CYS A 1 292 ? -11.794 -13.904 12.534 1.00 98.56 292 CYS A N 1
ATOM 2354 C CA . CYS A 1 292 ? -11.635 -12.568 11.977 1.00 98.56 292 CYS A CA 1
ATOM 2355 C C . CYS A 1 292 ? -10.682 -11.715 12.827 1.00 98.56 292 CYS A C 1
ATOM 2357 O O . CYS A 1 292 ? -10.659 -11.839 14.060 1.00 98.56 292 CYS A O 1
ATOM 2359 N N . THR A 1 293 ? -9.978 -10.801 12.164 1.00 98.88 293 THR A N 1
ATOM 2360 C CA . THR A 1 293 ? -9.162 -9.744 12.778 1.00 98.88 293 THR A CA 1
ATOM 2361 C C . THR A 1 293 ? -9.772 -8.385 12.450 1.00 98.88 293 THR A C 1
ATOM 2363 O O . THR A 1 293 ? -10.111 -8.123 11.297 1.00 98.88 293 THR A O 1
ATOM 2366 N N . LEU A 1 294 ? -9.942 -7.526 13.458 1.00 98.88 294 LEU A N 1
ATOM 2367 C CA . LEU A 1 294 ? -10.384 -6.140 13.280 1.00 98.88 294 LEU A CA 1
ATOM 2368 C C . LEU A 1 294 ? -9.169 -5.209 13.249 1.00 98.88 294 LEU A C 1
ATOM 2370 O O . LEU A 1 294 ? -8.408 -5.178 14.211 1.00 98.88 294 LEU A O 1
ATOM 2374 N N . TYR A 1 295 ? -9.050 -4.395 12.209 1.00 98.94 295 TYR A N 1
ATOM 2375 C CA . TYR A 1 295 ? -8.104 -3.284 12.121 1.00 98.94 295 TYR A CA 1
ATOM 2376 C C . TYR A 1 295 ? -8.865 -1.979 12.329 1.00 98.94 295 TYR A C 1
ATOM 2378 O O . TYR A 1 295 ? -9.912 -1.786 11.713 1.00 98.94 295 TYR A O 1
ATOM 2386 N N . VAL A 1 296 ? -8.380 -1.091 13.198 1.00 98.88 296 VAL A N 1
ATOM 2387 C CA . VAL A 1 296 ? -9.020 0.208 13.466 1.00 98.88 296 VAL A CA 1
ATOM 2388 C C . VAL A 1 296 ? -7.982 1.308 13.674 1.00 98.88 296 VAL A C 1
ATOM 2390 O O . VAL A 1 296 ? -7.014 1.135 14.418 1.00 98.88 296 VAL A O 1
ATOM 2393 N N . THR A 1 297 ? -8.198 2.469 13.052 1.00 98.75 297 THR A N 1
ATOM 2394 C CA . THR A 1 297 ? -7.222 3.575 13.071 1.00 98.75 297 THR A CA 1
ATOM 2395 C C . THR A 1 297 ? -7.106 4.257 14.434 1.00 98.75 297 THR A C 1
ATOM 2397 O O . THR A 1 297 ? -6.084 4.857 14.750 1.00 98.75 297 THR A O 1
ATOM 2400 N N . MET A 1 298 ? -8.123 4.149 15.287 1.00 97.31 298 MET A N 1
ATOM 2401 C CA . MET A 1 298 ? -8.131 4.713 16.635 1.00 97.31 298 MET A CA 1
ATOM 2402 C C . MET A 1 298 ? -8.570 3.667 17.651 1.00 97.31 298 MET A C 1
ATOM 2404 O O . MET A 1 298 ? -9.469 2.869 17.406 1.00 97.31 298 MET A O 1
ATOM 2408 N N . GLU A 1 299 ? -7.967 3.715 18.833 1.00 96.75 299 GLU A N 1
ATOM 2409 C CA . GLU A 1 299 ? -8.338 2.865 19.953 1.00 96.75 299 GLU A CA 1
ATOM 2410 C C . GLU A 1 299 ? -9.859 2.889 20.233 1.00 96.75 299 GLU A C 1
ATOM 2412 O O . GLU A 1 299 ? -10.412 3.959 20.533 1.00 96.75 299 GLU A O 1
ATOM 2417 N N . PRO A 1 300 ? -10.530 1.718 20.231 1.00 97.00 300 PRO A N 1
ATOM 2418 C CA . PRO A 1 300 ? -11.980 1.641 20.336 1.00 97.00 300 PRO A CA 1
ATOM 2419 C C . PRO A 1 300 ? -12.496 2.197 21.665 1.00 97.00 300 PRO A C 1
ATOM 2421 O O . PRO A 1 300 ? -11.829 2.158 22.712 1.00 97.00 300 PRO A O 1
ATOM 2424 N N . CYS A 1 301 ? -13.718 2.727 21.640 1.00 95.94 301 CYS A N 1
ATOM 2425 C CA . CYS A 1 301 ? -14.421 3.145 22.851 1.00 95.94 301 CYS A CA 1
ATOM 2426 C C . CYS A 1 301 ? -15.046 1.937 23.578 1.00 95.94 301 CYS A C 1
ATOM 2428 O O . CYS A 1 301 ? -15.099 0.834 23.043 1.00 95.94 301 CYS A O 1
ATOM 2430 N N . ILE A 1 302 ? -15.564 2.141 24.796 1.00 96.25 302 ILE A N 1
ATOM 2431 C CA . ILE A 1 302 ? -16.156 1.061 25.614 1.00 96.25 302 ILE A CA 1
ATOM 2432 C C . ILE A 1 302 ? -17.303 0.342 24.879 1.00 96.25 302 ILE A C 1
ATOM 2434 O O . ILE A 1 302 ? -17.406 -0.881 24.949 1.00 96.25 302 ILE A O 1
ATOM 2438 N N . MET A 1 303 ? -18.138 1.084 24.143 1.00 98.06 303 MET A N 1
ATOM 2439 C CA . MET A 1 303 ? -19.215 0.515 23.325 1.00 98.06 303 MET A CA 1
ATOM 2440 C C . MET A 1 303 ? -18.660 -0.438 22.259 1.00 98.06 303 MET A C 1
ATOM 2442 O O . MET A 1 303 ? -19.087 -1.590 22.182 1.00 98.06 303 MET A O 1
ATOM 2446 N N . CYS A 1 304 ? -17.677 0.021 21.481 1.00 98.56 304 CYS A N 1
ATOM 2447 C CA . CYS A 1 304 ? -17.049 -0.777 20.433 1.00 98.56 304 CYS A CA 1
ATOM 2448 C C . CYS A 1 304 ? -16.334 -2.003 21.015 1.00 98.56 304 CYS A C 1
ATOM 2450 O O . CYS A 1 304 ? -16.513 -3.101 20.497 1.00 98.56 304 CYS A O 1
ATOM 2452 N N . CYS A 1 305 ? -15.623 -1.867 22.143 1.00 98.25 305 CYS A N 1
ATOM 2453 C CA . CYS A 1 305 ? -15.027 -3.003 22.857 1.00 98.25 305 CYS A CA 1
ATOM 2454 C C . CYS A 1 305 ? -16.066 -4.086 23.184 1.00 98.25 305 CYS A C 1
ATOM 2456 O O . CYS A 1 305 ? -15.826 -5.269 22.941 1.00 98.25 305 CYS A O 1
ATOM 2458 N N . GLY A 1 306 ? -17.239 -3.695 23.695 1.00 98.44 306 GLY A N 1
ATOM 2459 C CA . GLY A 1 306 ? -18.335 -4.628 23.962 1.00 98.44 306 GLY A CA 1
ATOM 2460 C C . GLY A 1 306 ? -18.842 -5.325 22.695 1.00 98.44 306 GLY A C 1
ATOM 2461 O O . GLY A 1 306 ? -19.058 -6.537 22.702 1.00 98.44 306 GLY A O 1
ATOM 2462 N N . ALA A 1 307 ? -18.990 -4.590 21.590 1.00 98.69 307 ALA A N 1
ATOM 2463 C CA . ALA A 1 307 ? -19.410 -5.151 20.306 1.00 98.69 307 ALA A CA 1
ATOM 2464 C C . ALA A 1 307 ? -18.386 -6.141 19.723 1.00 98.69 307 ALA A C 1
ATOM 2466 O O . ALA A 1 307 ? -18.770 -7.203 19.231 1.00 98.69 307 ALA A O 1
ATOM 2467 N N . ILE A 1 308 ? -17.091 -5.843 19.840 1.00 98.69 308 ILE A N 1
ATOM 2468 C CA . ILE A 1 308 ? -15.988 -6.723 19.422 1.00 98.69 308 ILE A CA 1
ATOM 2469 C C . ILE A 1 308 ? -16.067 -8.064 20.164 1.00 98.69 308 ILE A C 1
ATOM 2471 O O . ILE A 1 308 ? -16.115 -9.128 19.546 1.00 98.69 308 ILE A O 1
ATOM 2475 N N . VAL A 1 309 ? -16.192 -8.028 21.494 1.00 98.50 309 VAL A N 1
ATOM 2476 C CA . VAL A 1 309 ? -16.315 -9.247 22.310 1.00 98.50 309 VAL A CA 1
ATOM 2477 C C . VAL A 1 309 ? -17.594 -10.024 21.974 1.00 98.50 309 VAL A C 1
ATOM 2479 O O . VAL A 1 309 ? -17.573 -11.255 21.835 1.00 98.50 309 VAL A O 1
ATOM 2482 N N . ASN A 1 310 ? -18.718 -9.323 21.806 1.00 98.44 310 ASN A N 1
ATOM 2483 C CA . ASN A 1 310 ? -20.010 -9.945 21.520 1.00 98.44 310 ASN A CA 1
ATOM 2484 C C . ASN A 1 310 ? -20.080 -10.566 20.118 1.00 98.44 310 ASN A C 1
ATOM 2486 O O . ASN A 1 310 ? -20.714 -11.608 19.960 1.00 98.44 310 ASN A O 1
ATOM 2490 N N . SER A 1 311 ? -19.384 -9.993 19.134 1.00 98.38 311 SER A N 1
ATOM 2491 C CA . SER A 1 311 ? -19.285 -10.524 17.766 1.00 98.38 311 SER A CA 1
ATOM 2492 C C . SER A 1 311 ? -18.299 -11.688 17.624 1.00 98.38 311 SER A C 1
ATOM 2494 O O . SER A 1 311 ? -18.260 -12.328 16.580 1.00 98.38 311 SER A O 1
ATOM 2496 N N . ARG A 1 312 ? -17.580 -12.058 18.694 1.00 98.31 312 ARG A N 1
ATOM 2497 C CA . ARG A 1 312 ? -16.623 -13.186 18.738 1.00 98.31 312 ARG A CA 1
ATOM 2498 C C . ARG A 1 312 ? -15.335 -12.973 17.940 1.00 98.31 312 ARG A C 1
ATOM 2500 O O . ARG A 1 312 ? -14.633 -13.953 17.689 1.00 98.31 312 ARG A O 1
ATOM 2507 N N . ILE A 1 313 ? -14.999 -11.723 17.629 1.00 98.44 313 ILE A N 1
ATOM 2508 C CA . ILE A 1 313 ? -13.671 -11.349 17.133 1.00 98.44 313 ILE A CA 1
ATOM 2509 C C . ILE A 1 313 ? -12.649 -11.603 18.245 1.00 98.44 313 ILE A C 1
ATOM 2511 O O . ILE A 1 313 ? -12.905 -11.308 19.415 1.00 98.44 313 ILE A O 1
ATOM 2515 N N . ARG A 1 314 ? -11.508 -12.196 17.884 1.00 96.75 314 ARG A N 1
ATOM 2516 C CA . ARG A 1 314 ? -10.450 -12.576 18.834 1.00 96.75 314 ARG A CA 1
ATOM 2517 C C . ARG A 1 314 ? -9.159 -11.797 18.666 1.00 96.75 314 ARG A C 1
ATOM 2519 O O . ARG A 1 314 ? -8.382 -11.797 19.606 1.00 96.75 314 ARG A O 1
ATOM 2526 N N . ASN A 1 315 ? -8.988 -11.103 17.547 1.00 98.44 315 ASN A N 1
ATOM 2527 C CA . ASN A 1 315 ? -7.788 -10.338 17.245 1.00 98.44 315 ASN A CA 1
ATOM 2528 C C . ASN A 1 315 ? -8.186 -8.908 16.877 1.00 98.44 315 ASN A C 1
ATOM 2530 O O . ASN A 1 315 ? -9.078 -8.706 16.048 1.00 98.44 315 ASN A O 1
ATOM 2534 N N . ILE A 1 316 ? -7.530 -7.924 17.484 1.00 98.50 316 ILE A N 1
ATOM 2535 C CA . ILE A 1 316 ? -7.669 -6.516 17.118 1.00 98.50 316 ILE A CA 1
ATOM 2536 C C . ILE A 1 316 ? -6.299 -5.864 16.936 1.00 98.50 316 ILE A C 1
ATOM 2538 O O . ILE A 1 316 ? -5.399 -6.016 17.759 1.00 98.50 316 ILE A O 1
ATOM 2542 N N . VAL A 1 317 ? -6.159 -5.088 15.873 1.00 98.81 317 VAL A N 1
ATOM 2543 C CA . VAL A 1 317 ? -4.974 -4.295 15.569 1.00 98.81 317 VAL A CA 1
ATOM 2544 C C . VAL A 1 317 ? -5.384 -2.829 15.538 1.00 98.81 317 VAL A C 1
ATOM 2546 O O . VAL A 1 317 ? -6.347 -2.439 14.878 1.00 98.81 317 VAL A O 1
ATOM 2549 N N . ILE A 1 318 ? -4.685 -2.019 16.321 1.00 98.69 318 ILE A N 1
ATOM 2550 C CA . ILE A 1 318 ? -5.052 -0.642 16.635 1.00 98.69 318 ILE A CA 1
ATOM 2551 C C . ILE A 1 318 ? -3.926 0.278 16.178 1.00 98.69 318 ILE A C 1
ATOM 2553 O O . ILE A 1 318 ? -2.763 0.052 16.524 1.00 98.69 318 ILE A O 1
ATOM 2557 N N . GLY A 1 319 ? -4.290 1.337 15.457 1.00 98.19 319 GLY A N 1
ATOM 2558 C CA . GLY A 1 319 ? -3.361 2.383 15.056 1.00 98.19 319 GLY A CA 1
ATOM 2559 C C . GLY A 1 319 ? -3.015 3.321 16.205 1.00 98.19 319 GLY A C 1
ATOM 2560 O O . GLY A 1 319 ? -2.188 3.004 17.064 1.00 98.19 319 GLY A O 1
ATOM 2561 N N . ALA A 1 320 ? -3.664 4.481 16.244 1.00 95.81 320 ALA A N 1
ATOM 2562 C CA . ALA A 1 320 ? -3.411 5.496 17.255 1.00 95.81 320 ALA A CA 1
ATOM 2563 C C . ALA A 1 320 ? -4.089 5.185 18.597 1.00 95.81 320 ALA A C 1
ATOM 2565 O O . ALA A 1 320 ? -5.240 4.739 18.671 1.00 95.81 320 ALA A O 1
ATOM 2566 N N . LYS A 1 321 ? -3.392 5.495 19.694 1.00 89.00 321 LYS A N 1
ATOM 2567 C CA . LYS A 1 321 ? -3.982 5.490 21.038 1.00 89.00 321 LYS A CA 1
ATOM 2568 C C . LYS A 1 321 ? -4.798 6.748 21.290 1.00 89.00 321 LYS A C 1
ATOM 2570 O O . LYS A 1 321 ? -4.468 7.849 20.846 1.00 89.00 321 LYS A O 1
ATOM 2575 N N . ARG A 1 322 ? -5.821 6.621 22.133 1.00 78.00 322 ARG A N 1
ATOM 2576 C CA . ARG A 1 322 ? -6.577 7.776 22.609 1.00 78.00 322 ARG A CA 1
ATOM 2577 C C . ARG A 1 322 ? -5.852 8.349 23.829 1.00 78.00 322 ARG A C 1
ATOM 2579 O O . ARG A 1 322 ? -6.107 7.904 24.937 1.00 78.00 322 ARG A O 1
ATOM 2586 N N . VAL A 1 323 ? -4.956 9.332 23.680 1.00 65.94 323 VAL A N 1
ATOM 2587 C CA . VAL A 1 323 ? -4.265 9.934 24.847 1.00 65.94 323 VAL A CA 1
ATOM 2588 C C . VAL A 1 323 ? -4.464 11.442 24.903 1.00 65.94 323 VAL A C 1
ATOM 2590 O O . VAL A 1 323 ? -3.967 12.175 24.055 1.00 65.94 323 VAL A O 1
ATOM 2593 N N . LYS A 1 324 ? -5.189 11.923 25.926 1.00 65.06 324 LYS A N 1
ATOM 2594 C CA . LYS A 1 324 ? -5.261 13.364 26.254 1.00 65.06 324 LYS A CA 1
ATOM 2595 C C . LYS A 1 324 ? -5.251 13.699 27.756 1.00 65.06 324 LYS A C 1
ATOM 2597 O O . LYS A 1 324 ? -5.205 14.881 28.077 1.00 65.06 324 LYS A O 1
ATOM 2602 N N . ASN A 1 325 ? -5.326 12.724 28.678 1.00 78.31 325 ASN A N 1
ATOM 2603 C CA . ASN A 1 325 ? -5.176 12.916 30.138 1.00 78.31 325 ASN A CA 1
ATOM 2604 C C . ASN A 1 325 ? -5.290 11.586 30.924 1.00 78.31 325 ASN A C 1
ATOM 2606 O O . ASN A 1 325 ? -5.767 10.582 30.393 1.00 78.31 325 ASN A O 1
ATOM 2610 N N . ALA A 1 326 ? -4.986 11.637 32.229 1.00 77.00 326 ALA A N 1
ATOM 2611 C CA . ALA A 1 326 ? -5.038 10.512 33.172 1.00 77.00 326 ALA A CA 1
ATOM 2612 C C . ALA A 1 326 ? -6.391 9.767 33.251 1.00 77.00 326 ALA A C 1
ATOM 2614 O O . ALA A 1 326 ? -6.431 8.577 33.559 1.00 77.00 326 ALA A O 1
ATOM 2615 N N . LYS A 1 327 ? -7.531 10.427 32.977 1.00 80.56 327 LYS A N 1
ATOM 2616 C CA . LYS A 1 327 ? -8.836 9.733 32.968 1.00 80.56 327 LYS A CA 1
ATOM 2617 C C . LYS A 1 327 ? -8.962 8.801 31.766 1.00 80.56 327 LYS A C 1
ATOM 2619 O O . LYS A 1 327 ? -9.573 7.743 31.886 1.00 80.56 327 LYS A O 1
ATOM 2624 N N . ILE A 1 328 ? -8.414 9.203 30.622 1.00 81.25 328 ILE A N 1
ATOM 2625 C CA . ILE A 1 328 ? -8.445 8.401 29.398 1.00 81.25 328 ILE A CA 1
ATOM 2626 C C . ILE A 1 328 ? -7.454 7.238 29.505 1.00 81.25 328 ILE A C 1
ATOM 2628 O O . ILE A 1 328 ? -7.799 6.133 29.106 1.00 81.25 328 ILE A O 1
ATOM 2632 N N . GLU A 1 329 ? -6.294 7.444 30.132 1.00 84.19 329 GLU A N 1
ATOM 2633 C CA . GLU A 1 329 ? -5.353 6.355 30.443 1.00 84.19 329 GLU A CA 1
ATOM 2634 C C . GLU A 1 329 ? -6.025 5.265 31.281 1.00 84.19 329 GLU A C 1
ATOM 2636 O O . GLU A 1 329 ? -6.036 4.104 30.881 1.00 84.19 329 GLU A O 1
ATOM 2641 N N . LYS A 1 330 ? -6.736 5.650 32.350 1.00 86.50 330 LYS A N 1
ATOM 2642 C CA . LYS A 1 330 ? -7.514 4.699 33.158 1.00 86.50 330 LYS A CA 1
ATOM 2643 C C . LYS A 1 330 ? -8.572 3.938 32.343 1.00 86.50 330 LYS A C 1
ATOM 2645 O O . LYS A 1 330 ? -8.833 2.769 32.612 1.00 86.50 330 LYS A O 1
ATOM 2650 N N . GLN A 1 331 ? -9.208 4.586 31.363 1.00 88.19 331 GLN A N 1
ATOM 2651 C CA . GLN A 1 331 ? -10.134 3.900 30.455 1.00 88.19 331 GLN A CA 1
ATOM 2652 C C . GLN A 1 331 ? -9.406 2.942 29.506 1.00 88.19 331 GLN A C 1
ATOM 2654 O O . GLN A 1 331 ? -9.950 1.887 29.196 1.00 88.19 331 GLN A O 1
ATOM 2659 N N . SER A 1 332 ? -8.210 3.296 29.032 1.00 88.12 332 SER A N 1
ATOM 2660 C CA . SER A 1 332 ? -7.380 2.413 28.205 1.00 88.12 332 SER A CA 1
ATOM 2661 C C . SER A 1 332 ? -6.985 1.153 28.973 1.00 88.12 332 SER A C 1
ATOM 2663 O O . SER A 1 332 ? -7.167 0.051 28.461 1.00 88.12 332 SER A O 1
ATOM 2665 N N . ASP A 1 333 ? -6.559 1.297 30.229 1.00 91.81 333 ASP A N 1
ATOM 2666 C CA . ASP A 1 333 ? -6.202 0.160 31.085 1.00 91.81 333 ASP A CA 1
ATOM 2667 C C . ASP A 1 333 ? -7.394 -0.772 31.318 1.00 91.81 333 ASP A C 1
ATOM 2669 O O . ASP A 1 333 ? -7.279 -1.978 31.109 1.00 91.81 333 ASP A O 1
ATOM 2673 N N . PHE A 1 334 ? -8.571 -0.211 31.618 1.00 93.81 334 PHE A N 1
ATOM 2674 C CA . PHE A 1 334 ? -9.806 -0.993 31.721 1.00 93.81 334 PHE A CA 1
ATOM 2675 C C . PHE A 1 334 ? -10.127 -1.761 30.428 1.00 93.81 334 PHE A C 1
ATOM 2677 O O . PHE A 1 334 ? -10.528 -2.918 30.485 1.00 93.81 334 PHE A O 1
ATOM 2684 N N . LYS A 1 335 ? -9.966 -1.147 29.248 1.00 94.25 335 LYS A N 1
ATOM 2685 C CA . LYS A 1 335 ? -10.253 -1.818 27.966 1.00 94.25 335 LYS A CA 1
ATOM 2686 C C . LYS A 1 335 ? -9.283 -2.965 27.683 1.00 94.25 335 LYS A C 1
ATOM 2688 O O . LYS A 1 335 ? -9.716 -4.001 27.188 1.00 94.25 335 LYS A O 1
ATOM 2693 N N . LYS A 1 336 ? -8.000 -2.803 28.018 1.00 94.44 336 LYS A N 1
ATOM 2694 C CA . LYS A 1 336 ? -6.991 -3.870 27.906 1.00 94.44 336 LYS A CA 1
ATOM 2695 C C . LYS A 1 336 ? -7.307 -5.042 28.831 1.00 94.44 336 LYS A C 1
ATOM 2697 O O . LYS A 1 336 ? -7.247 -6.191 28.396 1.00 94.44 336 LYS A O 1
ATOM 2702 N N . GLU A 1 337 ? -7.687 -4.755 30.075 1.00 96.88 337 GLU A N 1
ATOM 2703 C CA . GLU A 1 337 ? -8.154 -5.767 31.030 1.00 96.88 337 GLU A CA 1
ATOM 2704 C C . GLU A 1 337 ? -9.409 -6.472 30.496 1.00 96.88 337 GLU A C 1
ATOM 2706 O O . GLU A 1 337 ? -9.427 -7.693 30.383 1.00 96.88 337 GLU A O 1
ATOM 2711 N N . PHE A 1 338 ? -10.401 -5.712 30.023 1.00 96.94 338 PHE A N 1
ATOM 2712 C CA . PHE A 1 338 ? -11.629 -6.253 29.439 1.00 96.94 338 PHE A CA 1
ATOM 2713 C C . PHE A 1 338 ? -11.372 -7.161 28.226 1.00 96.94 338 PHE A C 1
ATOM 2715 O O . PHE A 1 338 ? -12.000 -8.217 28.107 1.00 96.94 338 PHE A O 1
ATOM 2722 N N . PHE A 1 339 ? -10.451 -6.786 27.332 1.00 97.44 339 PHE A N 1
ATOM 2723 C CA . PHE A 1 339 ? -10.026 -7.644 26.225 1.00 97.44 339 PHE A CA 1
ATOM 2724 C C . PHE A 1 339 ? -9.321 -8.905 26.723 1.00 97.44 339 PHE A C 1
ATOM 2726 O O . PHE A 1 339 ? -9.668 -9.998 26.277 1.00 97.44 339 PHE A O 1
ATOM 2733 N N . THR A 1 340 ? -8.417 -8.780 27.694 1.00 97.00 340 THR A N 1
ATOM 2734 C CA . THR A 1 340 ? -7.696 -9.916 28.289 1.00 97.00 340 THR A CA 1
ATOM 2735 C C . THR A 1 340 ? -8.660 -10.923 28.923 1.00 97.00 340 THR A C 1
ATOM 2737 O O . THR A 1 340 ? -8.642 -12.101 28.562 1.00 97.00 340 THR A O 1
ATOM 2740 N N . ASP A 1 341 ? -9.575 -10.460 29.777 1.00 97.56 341 ASP A N 1
ATOM 2741 C CA . ASP A 1 341 ? -10.606 -11.283 30.425 1.00 97.56 341 ASP A CA 1
ATOM 2742 C C . ASP A 1 341 ? -11.531 -11.948 29.406 1.00 97.56 341 ASP A C 1
ATOM 2744 O O . ASP A 1 341 ? -11.959 -13.098 29.555 1.00 97.56 341 ASP A O 1
ATOM 2748 N N . SER A 1 342 ? -11.815 -11.224 28.326 1.00 97.25 342 SER A N 1
ATOM 2749 C CA . SER A 1 342 ? -12.636 -11.720 27.235 1.00 97.25 342 SER A CA 1
ATOM 2750 C C . SER A 1 342 ? -11.877 -12.630 26.282 1.00 97.25 342 SER A C 1
ATOM 2752 O O . SER A 1 342 ? -12.542 -13.199 25.424 1.00 97.25 342 SER A O 1
ATOM 2754 N N . LYS A 1 343 ? -10.556 -12.827 26.423 1.00 97.56 343 LYS A N 1
ATOM 2755 C CA . LYS A 1 343 ? -9.669 -13.546 25.484 1.00 97.56 343 LYS A CA 1
ATOM 2756 C C . LYS A 1 343 ? -9.664 -12.926 24.082 1.00 97.56 343 LYS A C 1
ATOM 2758 O O . LYS A 1 343 ? -9.943 -13.615 23.099 1.00 97.56 343 LYS A O 1
ATOM 2763 N N . VAL A 1 344 ? -9.462 -11.618 24.010 1.00 98.25 344 VAL A N 1
ATOM 2764 C CA . VAL A 1 344 ? -9.208 -10.867 22.777 1.00 98.25 344 VAL A CA 1
ATOM 2765 C C . VAL A 1 344 ? -7.748 -10.430 22.805 1.00 98.25 344 VAL A C 1
ATOM 2767 O O . VAL A 1 344 ? -7.326 -9.730 23.724 1.00 98.25 344 VAL A O 1
ATOM 2770 N N . GLU A 1 345 ? -6.985 -10.858 21.811 1.00 98.19 345 GLU A N 1
ATOM 2771 C CA . GLU A 1 345 ? -5.616 -10.420 21.579 1.00 98.19 345 GLU A CA 1
ATOM 2772 C C . GLU A 1 345 ? -5.629 -9.054 20.900 1.00 98.19 345 GLU A C 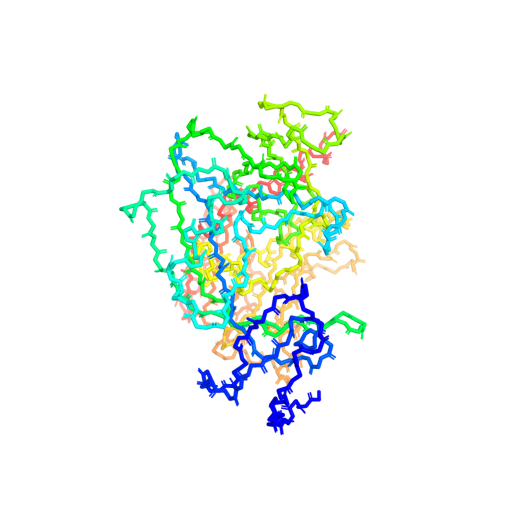1
ATOM 2774 O O . GLU A 1 345 ? -6.443 -8.801 20.008 1.00 98.19 345 GLU A O 1
ATOM 2779 N N . TYR A 1 346 ? -4.742 -8.161 21.334 1.00 97.25 346 TYR A N 1
ATOM 2780 C CA . TYR A 1 346 ? -4.669 -6.804 20.812 1.00 97.25 346 TYR A CA 1
ATOM 2781 C C . TYR A 1 346 ? -3.226 -6.381 20.514 1.00 97.25 346 TYR A C 1
ATOM 2783 O O . TYR A 1 346 ? -2.318 -6.613 21.314 1.00 97.25 346 TYR A O 1
ATOM 2791 N N . LYS A 1 347 ? -3.028 -5.695 19.387 1.00 97.69 347 LYS A N 1
ATOM 2792 C CA . LYS A 1 347 ? -1.771 -5.042 18.988 1.00 97.69 347 LYS A CA 1
ATOM 2793 C C . LYS A 1 347 ? -2.023 -3.546 18.817 1.00 97.69 347 LYS A C 1
ATOM 2795 O O . LYS A 1 347 ? -3.038 -3.155 18.255 1.00 97.69 347 LYS A O 1
ATOM 2800 N N . TYR A 1 348 ? -1.117 -2.712 19.317 1.00 96.31 348 TYR A N 1
ATOM 2801 C CA . TYR A 1 348 ? -1.175 -1.252 19.179 1.00 96.31 348 TYR A CA 1
ATOM 2802 C C . TYR A 1 348 ? 0.006 -0.751 18.353 1.00 96.31 348 TYR A C 1
ATOM 2804 O O . TYR A 1 348 ? 1.058 -1.388 18.352 1.00 96.31 348 TYR A O 1
ATOM 2812 N N . GLY A 1 349 ? -0.136 0.442 17.778 1.00 96.38 349 GLY A N 1
ATOM 2813 C CA . GLY A 1 349 ? 0.984 1.203 17.230 1.00 96.38 349 GLY A CA 1
ATOM 2814 C C . GLY A 1 349 ? 1.220 1.000 15.734 1.00 96.38 349 GLY A C 1
ATOM 2815 O O . GLY A 1 349 ? 2.218 1.485 15.213 1.00 96.38 349 GLY A O 1
ATOM 2816 N N . VAL A 1 350 ? 0.340 0.277 15.037 1.00 98.19 350 VAL A N 1
ATOM 2817 C CA . VAL A 1 350 ? 0.484 0.052 13.591 1.00 98.19 350 VAL A CA 1
ATOM 2818 C C . VAL A 1 350 ? 0.078 1.326 12.856 1.00 98.19 350 VAL A C 1
ATOM 2820 O O . VAL A 1 350 ? -1.076 1.731 12.950 1.00 98.19 350 VAL A O 1
ATOM 2823 N N . LEU A 1 351 ? 1.016 1.971 12.158 1.00 97.50 351 LEU A N 1
ATOM 2824 C CA . LEU A 1 351 ? 0.801 3.277 11.513 1.00 97.50 351 LEU A CA 1
ATOM 2825 C C . LEU A 1 351 ? 0.242 4.341 12.481 1.00 97.50 351 LEU A C 1
ATOM 2827 O O . LEU A 1 351 ? -0.682 5.093 12.158 1.00 97.50 351 LEU A O 1
ATOM 2831 N N . GLU A 1 352 ? 0.752 4.368 13.721 1.00 97.06 352 GLU A N 1
ATOM 2832 C CA . GLU A 1 352 ? 0.264 5.273 14.774 1.00 97.06 352 GLU A CA 1
ATOM 2833 C C . GLU A 1 352 ? 0.356 6.747 14.364 1.00 97.06 352 GLU A C 1
ATOM 2835 O O . GLU A 1 352 ? -0.574 7.513 14.629 1.00 97.06 352 GLU A O 1
ATOM 2840 N N . GLU A 1 353 ? 1.437 7.142 13.690 1.00 95.69 353 GLU A N 1
ATOM 2841 C CA . GLU A 1 353 ? 1.636 8.522 13.248 1.00 95.69 353 GLU A CA 1
ATOM 2842 C C . GLU A 1 353 ? 0.621 8.941 12.183 1.00 95.69 353 GLU A C 1
ATOM 2844 O O . GLU A 1 353 ? 0.050 10.026 12.267 1.00 95.69 353 GLU A O 1
ATOM 2849 N N . GLU A 1 354 ? 0.369 8.089 11.192 1.00 97.00 354 GLU A N 1
ATOM 2850 C CA . GLU A 1 354 ? -0.582 8.325 10.106 1.00 97.00 354 GLU A CA 1
ATOM 2851 C C . GLU A 1 354 ? -2.011 8.394 10.653 1.00 97.00 354 GLU A C 1
ATOM 2853 O O . GLU A 1 354 ? -2.764 9.324 10.348 1.00 97.00 354 GLU A O 1
ATOM 2858 N N . CYS A 1 355 ? -2.354 7.456 11.539 1.00 98.06 355 CYS A N 1
ATOM 2859 C CA . CYS A 1 355 ? -3.639 7.409 12.226 1.00 98.06 355 CYS A CA 1
ATOM 2860 C C . CYS A 1 355 ? -3.879 8.632 13.118 1.00 98.06 355 CYS A C 1
ATOM 2862 O O . CYS A 1 355 ? -4.985 9.175 13.154 1.00 98.06 355 CYS A O 1
ATOM 2864 N N . ALA A 1 356 ? -2.860 9.096 13.842 1.00 95.94 356 ALA A N 1
ATOM 2865 C CA . ALA A 1 356 ? -2.957 10.307 14.651 1.00 95.94 356 ALA A CA 1
ATOM 2866 C C . ALA A 1 356 ? -2.962 11.583 13.789 1.00 95.94 356 ALA A C 1
ATOM 2868 O O . ALA A 1 356 ? -3.617 12.570 14.149 1.00 95.94 356 ALA A O 1
ATOM 2869 N N . GLY A 1 357 ? -2.254 11.562 12.658 1.00 95.31 357 GLY A N 1
ATOM 2870 C CA . GLY A 1 357 ? -2.121 12.670 11.716 1.00 95.31 357 GLY A CA 1
ATOM 2871 C C . GLY A 1 357 ? -3.466 13.110 11.150 1.00 95.31 357 GLY A C 1
ATOM 2872 O O . GLY A 1 357 ? -3.858 14.258 11.355 1.00 95.31 357 GLY A O 1
ATOM 2873 N N . ILE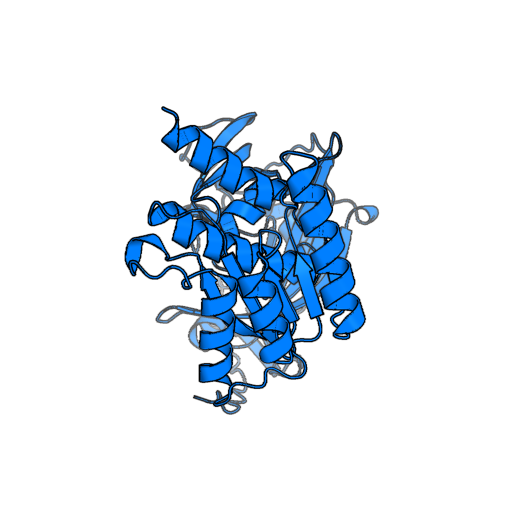 A 1 358 ? -4.237 12.184 10.569 1.00 95.94 358 ILE A N 1
ATOM 2874 C CA . ILE A 1 358 ? -5.541 12.509 9.958 1.00 95.94 358 ILE A CA 1
ATOM 2875 C C . ILE A 1 358 ? -6.533 13.127 10.961 1.00 95.94 358 ILE A C 1
ATOM 2877 O O . ILE A 1 358 ? -7.263 14.069 10.643 1.00 95.94 358 ILE A O 1
ATOM 2881 N N . LEU A 1 359 ? -6.522 12.662 12.215 1.00 94.62 359 LEU A N 1
ATOM 2882 C CA . LEU A 1 359 ? -7.324 13.243 13.295 1.00 94.62 359 LEU A CA 1
ATOM 2883 C C . LEU A 1 359 ? -6.844 14.645 13.677 1.00 94.62 359 LEU A C 1
ATOM 2885 O O . LEU A 1 359 ? -7.657 15.538 13.935 1.00 94.62 359 LEU A O 1
ATOM 2889 N N . THR A 1 360 ? -5.528 14.837 13.745 1.00 93.50 360 THR A N 1
ATOM 2890 C CA . THR A 1 360 ? -4.919 16.131 14.067 1.00 93.50 360 THR A CA 1
ATOM 2891 C C . THR A 1 360 ? -5.275 17.172 13.011 1.00 93.50 360 THR A C 1
ATOM 2893 O O . THR A 1 360 ? -5.689 18.276 13.378 1.00 93.50 360 THR A O 1
ATOM 2896 N N . ASP A 1 361 ? -5.213 16.800 11.734 1.00 93.12 361 ASP A N 1
ATOM 2897 C CA . ASP A 1 361 ? -5.572 17.660 10.606 1.00 93.12 361 ASP A CA 1
ATOM 2898 C C . ASP A 1 361 ? -7.058 18.029 10.630 1.00 93.12 361 ASP A C 1
ATOM 2900 O O . ASP A 1 361 ? -7.413 19.206 10.519 1.00 93.12 361 ASP A O 1
ATOM 2904 N N . PHE A 1 362 ? -7.935 17.052 10.879 1.00 95.12 362 PHE A N 1
ATOM 2905 C CA . PHE A 1 362 ? -9.380 17.264 10.976 1.00 95.12 362 PHE A CA 1
ATOM 2906 C C . PHE A 1 362 ? -9.762 18.255 12.086 1.00 95.12 362 PHE A C 1
ATOM 2908 O O . PHE A 1 362 ? -10.400 19.280 11.835 1.00 95.12 362 PHE A O 1
ATOM 2915 N N . PHE A 1 363 ? -9.311 18.017 13.323 1.00 92.50 363 PHE A N 1
ATOM 2916 C CA . PHE A 1 363 ? -9.592 18.936 14.432 1.00 92.50 363 PHE A CA 1
ATOM 2917 C C . PHE A 1 363 ? -8.818 20.256 14.314 1.00 92.50 363 PHE A C 1
ATOM 2919 O O . PHE A 1 363 ? -9.210 21.263 14.905 1.00 92.50 363 PHE A O 1
ATOM 2926 N N . GLY A 1 364 ? -7.692 20.274 13.600 1.00 91.19 364 GLY A N 1
ATOM 2927 C CA . GLY A 1 364 ? -6.997 21.496 13.205 1.00 91.19 364 GLY A CA 1
ATOM 2928 C C . GLY A 1 364 ? -7.867 22.378 12.311 1.00 91.19 364 GLY A C 1
ATOM 2929 O O . GLY A 1 364 ? -7.966 23.576 12.570 1.00 91.19 364 GLY A O 1
ATOM 2930 N N . ARG A 1 365 ? -8.543 21.781 11.321 1.00 91.94 365 ARG A N 1
ATOM 2931 C CA . ARG A 1 365 ? -9.477 22.465 10.417 1.00 91.94 365 ARG A CA 1
ATOM 2932 C C . ARG A 1 365 ? -10.725 22.980 11.139 1.00 91.94 365 ARG A C 1
ATOM 2934 O O . ARG A 1 365 ? -11.062 24.134 10.938 1.00 91.94 365 ARG A O 1
ATOM 2941 N N . LEU A 1 366 ? -11.346 22.192 12.022 1.00 87.19 366 LEU A N 1
ATOM 2942 C CA . LEU A 1 366 ? -12.561 22.600 12.760 1.00 87.19 366 LEU A CA 1
ATOM 2943 C C . LEU A 1 366 ? -12.359 23.741 13.775 1.00 87.19 366 LEU A C 1
ATOM 2945 O O . LEU A 1 366 ? -13.329 24.339 14.233 1.00 87.19 366 LEU A O 1
ATOM 2949 N N . ARG A 1 367 ? -11.116 23.999 14.202 1.00 86.62 367 ARG A N 1
ATOM 2950 C CA . ARG A 1 367 ? -10.784 25.090 15.140 1.00 86.62 367 ARG A CA 1
ATOM 2951 C C . ARG A 1 367 ? -10.511 26.427 14.446 1.00 86.62 367 ARG A C 1
ATOM 2953 O O . ARG A 1 367 ? -10.367 27.426 15.152 1.00 86.62 367 ARG A O 1
ATOM 2960 N N . LYS A 1 368 ? -10.360 26.422 13.121 1.00 71.12 368 LYS A N 1
ATOM 2961 C CA . LYS A 1 368 ? -10.253 27.624 12.287 1.00 71.12 368 LYS A CA 1
ATOM 2962 C C . LYS A 1 368 ? -11.649 28.058 11.871 1.00 71.12 368 LYS A C 1
ATOM 2964 O O . LYS A 1 368 ? -11.845 29.289 11.800 1.00 71.12 368 LYS A O 1
#